Protein AF-A0A2H3JLH0-F1 (afdb_monomer_lite)

Radius of gyration: 19.83 Å; chains: 1; bounding box: 48×45×63 Å

pLDDT: mean 77.36, std 20.15, range [25.36, 96.81]

Foldseek 3Di:
DFDADPVRDTHDDADDDPVVVVVVLCVLQCVLQCPQPVCVAFDFDWDWHWDDPDDPDDPPFTKTKTKGKGFDPFWAKFFFLVLQLVQQCLQQVVADPVLSVVQSPDPVFKAWADDPPPPRTTKIKGQSVPSCVVVQWGIKIKDKPVCVLLDDPDDALSDDDDPCQCPPVNVVVVVVSVVVVVVSLVVQQRPYMIIMMIIIHGPVCNNVSNSCPDRPSVVVTIDTHRSNVVD

Organism: Wolfiporia cocos (strain MD-104) (NCBI:txid742152)

Secondary structure (DSSP, 8-state):
-PEE-TTS-EE-------HHHHHHHHHHHHHHHTTSGGGTT-------EEP----TT-----EEEEEEEE--SSSEEEEBGGGHHHHHHHH-TTS-HHHHHHHHH-TTTEEEEEETTEEEEEEEEE--GGGGTTTT--EEEEEETTHHHH--SSS-TTSPP-TTTTSHHHHHHHHHHHHHHHHHHHHHTT--B-EEEEEEEEGGGHHHHHH---TTTTTTTEEEE-HHHH-

Structure (mmCIF, N/CA/C/O backbone):
data_AF-A0A2H3JLH0-F1
#
_entry.id   AF-A0A2H3JLH0-F1
#
loop_
_atom_site.group_PDB
_atom_site.id
_atom_site.type_symbol
_atom_site.label_atom_id
_atom_site.label_alt_id
_atom_site.label_comp_id
_atom_site.label_asym_id
_atom_site.label_entity_id
_atom_site.label_seq_id
_atom_site.pdbx_PDB_ins_code
_atom_site.Cartn_x
_atom_site.Cartn_y
_atom_site.Cartn_z
_atom_site.occupancy
_atom_site.B_iso_or_equiv
_atom_site.auth_seq_id
_atom_site.auth_comp_id
_atom_site.auth_asym_id
_atom_site.auth_atom_id
_atom_site.pdbx_PDB_model_num
ATOM 1 N N . MET A 1 1 ? 6.274 16.486 2.395 1.00 27.70 1 MET A N 1
ATOM 2 C CA . MET A 1 1 ? 7.606 16.414 1.759 1.00 27.70 1 MET A CA 1
ATOM 3 C C . MET A 1 1 ? 8.537 15.666 2.703 1.00 27.70 1 MET A C 1
ATOM 5 O O . MET A 1 1 ? 8.538 16.033 3.870 1.00 27.70 1 MET A O 1
ATOM 9 N N . PRO A 1 2 ? 9.261 14.619 2.275 1.00 25.36 2 PRO A N 1
ATOM 10 C CA . PRO A 1 2 ? 10.357 14.067 3.072 1.00 25.36 2 PRO A CA 1
ATOM 11 C C . PRO A 1 2 ? 11.560 15.026 3.042 1.00 25.36 2 PRO A C 1
ATOM 13 O O . PRO A 1 2 ? 11.894 15.559 1.982 1.00 25.36 2 PRO A O 1
ATOM 16 N N . CYS A 1 3 ? 12.199 15.253 4.189 1.00 29.86 3 CYS A N 1
ATOM 17 C CA . CYS A 1 3 ? 13.431 16.038 4.299 1.00 29.86 3 CYS A CA 1
ATOM 18 C C . CYS A 1 3 ? 14.635 15.102 4.147 1.00 29.86 3 CYS A C 1
ATOM 20 O O . CYS A 1 3 ? 14.650 14.017 4.719 1.00 29.86 3 CYS A O 1
ATOM 22 N N . ARG A 1 4 ? 15.651 15.494 3.375 1.00 34.41 4 ARG A N 1
ATOM 23 C CA . ARG A 1 4 ? 16.910 14.737 3.269 1.00 34.41 4 ARG A CA 1
ATOM 24 C C . ARG A 1 4 ? 17.902 15.254 4.307 1.00 34.41 4 ARG A C 1
ATOM 26 O O . ARG A 1 4 ? 18.007 16.466 4.476 1.00 34.41 4 ARG A O 1
ATOM 33 N N . ASN A 1 5 ? 18.612 14.360 4.993 1.00 40.22 5 ASN A N 1
ATOM 34 C CA . ASN A 1 5 ? 19.747 14.767 5.824 1.00 40.22 5 ASN A CA 1
ATOM 35 C C . ASN A 1 5 ? 20.980 15.079 4.949 1.00 40.22 5 ASN A C 1
ATOM 37 O O . ASN A 1 5 ? 20.965 14.890 3.730 1.00 40.22 5 ASN A O 1
ATOM 41 N N . THR A 1 6 ? 22.059 15.543 5.578 1.00 35.03 6 THR A N 1
ATOM 42 C CA . THR A 1 6 ? 23.345 15.858 4.929 1.00 35.03 6 THR A CA 1
ATOM 43 C C . THR A 1 6 ? 24.019 14.656 4.256 1.00 35.03 6 THR A C 1
ATOM 45 O O . THR A 1 6 ? 24.905 14.849 3.432 1.00 35.03 6 THR A O 1
ATOM 48 N N . GLU A 1 7 ? 23.575 13.431 4.546 1.00 55.91 7 GLU A N 1
ATOM 49 C CA . GLU A 1 7 ? 24.052 12.180 3.936 1.00 55.91 7 GLU A CA 1
ATOM 50 C C . GLU A 1 7 ? 23.154 11.698 2.780 1.00 55.91 7 GLU A C 1
ATOM 52 O O . GLU A 1 7 ? 23.367 10.625 2.219 1.00 55.91 7 GLU A O 1
ATOM 57 N N . GLY A 1 8 ? 22.114 12.458 2.420 1.00 39.66 8 GLY A N 1
ATOM 58 C CA . GLY A 1 8 ? 21.192 12.104 1.339 1.00 39.66 8 GLY A CA 1
ATOM 59 C C . GLY A 1 8 ? 20.146 11.041 1.699 1.00 39.66 8 GLY A C 1
ATOM 60 O O . GLY A 1 8 ? 19.365 10.658 0.823 1.00 39.66 8 GLY A O 1
ATOM 61 N N . LYS A 1 9 ? 20.062 10.601 2.963 1.00 40.19 9 LYS A N 1
ATOM 62 C CA . LYS A 1 9 ? 19.000 9.701 3.442 1.00 40.19 9 LYS A CA 1
ATOM 63 C C . LYS A 1 9 ? 17.688 10.460 3.630 1.00 40.19 9 LYS A C 1
ATOM 65 O O . LYS A 1 9 ? 17.651 11.556 4.194 1.00 40.19 9 LYS A O 1
ATOM 70 N N . LEU A 1 10 ? 16.600 9.863 3.143 1.00 33.38 10 LEU A N 1
ATOM 71 C CA . LEU A 1 10 ? 15.240 10.372 3.305 1.00 33.38 10 LEU A CA 1
ATOM 72 C C . LEU A 1 10 ? 14.802 10.212 4.766 1.00 33.38 10 LEU A C 1
ATOM 74 O O . LEU A 1 10 ? 14.687 9.094 5.257 1.00 33.38 10 LEU A O 1
ATOM 78 N N . HIS A 1 11 ? 14.509 11.325 5.432 1.00 32.25 11 HIS A N 1
ATOM 79 C CA . HIS A 1 11 ? 13.818 11.356 6.713 1.00 32.25 11 HIS A CA 1
ATOM 80 C C . HIS A 1 11 ? 12.385 11.858 6.516 1.00 32.25 11 HIS A C 1
ATOM 82 O O . HIS A 1 11 ? 12.119 12.916 5.936 1.00 32.25 11 HIS A O 1
ATOM 88 N N . LEU A 1 12 ? 11.434 11.080 7.019 1.00 34.41 12 LEU A N 1
ATOM 89 C CA . LEU A 1 12 ? 10.043 11.484 7.157 1.00 34.41 12 LEU A CA 1
ATOM 90 C C . LEU A 1 12 ? 9.947 12.252 8.477 1.00 34.41 12 LEU A C 1
ATOM 92 O O . LEU A 1 12 ? 10.257 11.704 9.528 1.00 34.41 12 LEU A O 1
ATOM 96 N N . SER A 1 13 ? 9.593 13.536 8.433 1.00 28.38 13 SER A N 1
ATOM 97 C CA . SER A 1 13 ? 9.458 14.334 9.653 1.00 28.38 13 SER A CA 1
ATOM 98 C C . SER A 1 13 ? 8.230 13.869 10.445 1.00 28.38 13 SER A C 1
ATOM 100 O O . SER A 1 13 ? 7.097 14.204 10.084 1.00 28.38 13 SER A O 1
ATOM 102 N N . SER A 1 14 ? 8.450 13.100 11.506 1.00 32.28 14 SER A N 1
ATOM 103 C CA . SER A 1 14 ? 7.493 12.847 12.583 1.00 32.28 14 SER A CA 1
ATOM 104 C C . SER A 1 14 ? 7.660 13.912 13.672 1.00 32.28 14 SER A C 1
ATOM 106 O O . SER A 1 14 ? 8.767 14.374 13.929 1.00 32.28 14 SER A O 1
ATOM 108 N N . LEU A 1 15 ? 6.558 14.331 14.295 1.00 32.69 15 LEU A N 1
ATOM 109 C CA . LEU A 1 15 ? 6.582 15.068 15.561 1.00 32.69 15 LEU A CA 1
ATOM 110 C C . LEU A 1 15 ? 6.112 14.118 16.655 1.00 32.69 15 LEU A C 1
ATOM 112 O O . LEU A 1 15 ? 5.150 13.376 16.441 1.00 32.69 15 LEU A O 1
ATOM 116 N N . ASP A 1 16 ? 6.785 14.178 17.798 1.00 36.06 16 ASP A N 1
ATOM 117 C CA . ASP A 1 16 ? 6.617 13.218 18.877 1.00 36.06 16 ASP A CA 1
ATOM 118 C C . ASP A 1 16 ? 5.229 13.308 19.517 1.00 36.06 16 ASP A C 1
ATOM 120 O O . ASP A 1 16 ? 4.733 14.366 19.916 1.00 36.06 16 ASP A O 1
ATOM 124 N N . ILE A 1 17 ? 4.588 12.147 19.591 1.00 48.16 17 ILE A N 1
ATOM 125 C CA . ILE A 1 17 ? 3.473 11.877 20.497 1.00 48.16 17 ILE A CA 1
ATOM 126 C C . ILE A 1 17 ? 4.053 11.833 21.908 1.00 48.16 17 ILE A C 1
ATOM 128 O O . ILE A 1 17 ? 5.251 11.609 22.068 1.00 48.16 17 ILE A O 1
ATOM 132 N N . ASN A 1 18 ? 3.222 12.035 22.935 1.00 51.59 18 ASN A N 1
ATOM 133 C CA . ASN A 1 18 ? 3.658 11.777 24.303 1.00 51.59 18 ASN A CA 1
ATOM 134 C C . ASN A 1 18 ? 4.269 10.364 24.364 1.00 51.59 18 ASN A C 1
ATOM 136 O O . ASN A 1 18 ? 3.574 9.367 24.151 1.00 51.59 18 ASN A O 1
ATOM 140 N N . TRP A 1 19 ? 5.582 10.332 24.586 1.00 50.59 19 TRP A N 1
ATOM 141 C CA . TRP A 1 19 ? 6.417 9.146 24.478 1.00 50.59 19 TRP A CA 1
ATOM 142 C C . TRP A 1 19 ? 5.906 8.013 25.370 1.00 50.59 19 TRP A C 1
ATOM 144 O O . TRP A 1 19 ? 5.895 6.861 24.949 1.00 50.59 19 TRP A O 1
ATOM 154 N N . ASP A 1 20 ? 5.357 8.345 26.538 1.00 55.59 20 ASP A N 1
ATOM 155 C CA . ASP A 1 20 ? 4.848 7.369 27.502 1.00 55.59 20 ASP A CA 1
ATOM 156 C C . ASP A 1 20 ? 3.607 6.629 26.982 1.00 55.59 20 ASP A C 1
ATOM 158 O O . ASP A 1 20 ? 3.459 5.419 27.176 1.00 55.59 20 ASP A O 1
ATOM 162 N N . LEU A 1 21 ? 2.722 7.334 26.265 1.00 59.47 21 LEU A N 1
ATOM 163 C CA . LEU A 1 21 ? 1.558 6.729 25.610 1.00 59.47 21 LEU A CA 1
ATOM 164 C C . LEU A 1 21 ? 1.982 5.865 24.421 1.00 59.47 21 LEU A C 1
ATOM 166 O O . LEU A 1 21 ? 1.381 4.816 24.193 1.00 59.47 21 LEU A O 1
ATOM 170 N N . LEU A 1 22 ? 3.015 6.285 23.686 1.00 61.03 22 LEU A N 1
ATOM 171 C CA . LEU A 1 22 ? 3.540 5.543 22.542 1.00 61.03 22 LEU A CA 1
ATOM 172 C C . LEU A 1 22 ? 4.255 4.257 22.976 1.00 61.03 22 LEU A C 1
ATOM 174 O O . LEU A 1 22 ? 4.024 3.206 22.387 1.00 61.03 22 LEU A O 1
ATOM 178 N N . GLU A 1 23 ? 5.080 4.317 24.021 1.00 61.97 23 GLU A N 1
ATOM 179 C CA . GLU A 1 23 ? 5.775 3.149 24.569 1.00 61.97 23 GLU A CA 1
ATOM 180 C C . GLU A 1 23 ? 4.802 2.183 25.251 1.00 61.97 23 GLU A C 1
ATOM 182 O O . GLU A 1 23 ? 4.900 0.972 25.058 1.00 61.97 23 GLU A O 1
ATOM 187 N N . THR A 1 24 ? 3.785 2.691 25.955 1.00 65.94 24 THR A N 1
ATOM 188 C CA . THR A 1 24 ? 2.707 1.844 26.494 1.00 65.94 24 THR A CA 1
ATOM 189 C C . THR A 1 24 ? 1.927 1.167 25.364 1.00 65.94 24 THR A C 1
ATOM 191 O O . THR A 1 24 ? 1.724 -0.049 25.401 1.00 65.94 24 THR A O 1
ATOM 194 N N . PHE A 1 25 ? 1.543 1.922 24.326 1.00 64.56 25 PHE A N 1
ATOM 195 C CA . PHE A 1 25 ? 0.877 1.404 23.125 1.00 64.56 25 PHE A CA 1
ATOM 196 C C . PHE A 1 25 ? 1.690 0.297 22.460 1.00 64.56 25 PHE A C 1
ATOM 198 O O . PHE A 1 25 ? 1.213 -0.827 22.308 1.00 64.56 25 PHE A O 1
ATOM 205 N N . LYS A 1 26 ? 2.945 0.603 22.129 1.00 64.19 26 LYS A N 1
ATOM 206 C CA . LYS A 1 26 ? 3.902 -0.321 21.525 1.00 64.19 26 LYS A CA 1
ATOM 207 C C . LYS A 1 26 ? 4.068 -1.568 22.385 1.00 64.19 26 LYS A C 1
ATOM 209 O O . LYS A 1 26 ? 3.993 -2.675 21.869 1.00 64.19 26 LYS A O 1
ATOM 214 N N . GLY A 1 27 ? 4.212 -1.409 23.699 1.00 67.44 27 GLY A N 1
ATOM 215 C CA . GLY A 1 27 ? 4.359 -2.518 24.634 1.00 67.44 27 GLY A CA 1
ATOM 216 C C . GLY A 1 27 ? 3.134 -3.433 24.706 1.00 67.44 27 GLY A C 1
ATOM 217 O O . GLY A 1 27 ? 3.306 -4.641 24.862 1.00 67.44 27 GLY A O 1
ATOM 218 N N . HIS A 1 28 ? 1.913 -2.900 24.616 1.00 68.75 28 HIS A N 1
ATOM 219 C CA . HIS A 1 28 ? 0.689 -3.710 24.568 1.00 68.75 28 HIS A CA 1
ATOM 220 C C . HIS A 1 28 ? 0.519 -4.417 23.226 1.00 68.75 28 HIS A C 1
ATOM 222 O O . HIS A 1 28 ? 0.193 -5.603 23.202 1.00 68.75 28 HIS A O 1
ATOM 228 N N . LEU A 1 29 ? 0.783 -3.704 22.135 1.00 61.81 29 LEU A N 1
ATOM 229 C CA . LEU A 1 29 ? 0.600 -4.202 20.781 1.00 61.81 29 LEU A CA 1
ATOM 230 C C . LEU A 1 29 ? 1.619 -5.289 20.430 1.00 61.81 29 LEU A C 1
ATOM 232 O O . LEU A 1 29 ? 1.218 -6.362 19.994 1.00 61.81 29 LEU A O 1
ATOM 236 N N . VAL A 1 30 ? 2.906 -5.078 20.731 1.00 64.75 30 VAL A N 1
ATOM 237 C CA . VAL A 1 30 ? 3.960 -6.096 20.558 1.00 64.75 30 VAL A CA 1
ATOM 238 C C . VAL A 1 30 ? 3.622 -7.359 21.352 1.00 64.75 30 VAL A C 1
ATOM 240 O O . VAL A 1 30 ? 3.600 -8.445 20.791 1.00 64.75 30 VAL A O 1
ATOM 243 N N . ARG A 1 31 ? 3.228 -7.229 22.629 1.00 67.50 31 ARG A N 1
ATOM 244 C CA . ARG A 1 31 ? 2.827 -8.383 23.458 1.00 67.50 31 ARG A CA 1
ATOM 245 C C . ARG A 1 31 ? 1.609 -9.135 22.923 1.00 67.50 31 ARG A C 1
ATOM 247 O O . ARG A 1 31 ? 1.460 -10.316 23.230 1.00 67.50 31 ARG A O 1
ATOM 254 N N . HIS A 1 32 ? 0.709 -8.453 22.221 1.00 63.59 32 HIS A N 1
ATOM 255 C CA . HIS A 1 32 ? -0.456 -9.078 21.608 1.00 63.59 32 HIS A CA 1
ATOM 256 C C . HIS A 1 32 ? -0.065 -9.803 20.313 1.00 63.59 32 HIS A C 1
ATOM 258 O O . HIS A 1 32 ? -0.390 -10.975 20.155 1.00 63.59 32 HIS A O 1
ATOM 264 N N . ILE A 1 33 ? 0.710 -9.145 19.448 1.00 56.94 33 ILE A N 1
ATOM 265 C CA . ILE A 1 33 ? 1.184 -9.684 18.167 1.00 56.94 33 ILE A CA 1
ATOM 266 C C . ILE A 1 33 ? 2.137 -10.875 18.366 1.00 56.94 33 ILE A C 1
ATOM 268 O O . ILE A 1 33 ? 1.976 -11.885 17.688 1.00 56.94 33 ILE A O 1
ATOM 272 N N . ASP A 1 34 ? 3.052 -10.825 19.341 1.00 62.50 34 ASP A N 1
ATOM 273 C CA . ASP A 1 34 ? 4.006 -11.909 19.651 1.00 62.50 34 ASP A CA 1
ATOM 274 C C . ASP A 1 34 ? 3.321 -13.236 20.030 1.00 62.50 34 ASP A C 1
ATOM 276 O O . ASP A 1 34 ? 3.919 -14.314 19.946 1.00 62.50 34 ASP A O 1
ATOM 280 N N . ARG A 1 35 ? 2.058 -13.177 20.476 1.00 62.22 35 ARG A N 1
ATOM 281 C CA . ARG A 1 35 ? 1.257 -14.361 20.826 1.00 62.22 35 ARG A CA 1
ATOM 282 C C . ARG A 1 35 ? 0.663 -15.052 19.606 1.00 62.22 35 ARG A C 1
ATOM 284 O O . ARG A 1 35 ? 0.246 -16.205 19.712 1.00 62.22 35 ARG A O 1
ATOM 291 N N . ILE A 1 36 ? 0.639 -14.382 18.461 1.00 55.75 36 ILE A N 1
ATOM 292 C CA . ILE A 1 36 ? 0.124 -14.933 17.217 1.00 55.75 36 ILE A CA 1
ATOM 293 C C . ILE A 1 36 ? 1.301 -15.599 16.505 1.00 55.75 36 ILE A C 1
ATOM 295 O O . ILE A 1 36 ? 2.218 -14.948 16.010 1.00 55.75 36 ILE A O 1
ATOM 299 N N . ARG A 1 37 ? 1.291 -16.937 16.471 1.00 49.44 37 ARG A N 1
ATOM 300 C CA . ARG A 1 37 ? 2.404 -17.778 15.982 1.00 49.44 37 ARG A CA 1
ATOM 301 C C . ARG A 1 37 ? 2.892 -17.399 14.575 1.00 49.44 37 ARG A C 1
ATOM 303 O O . ARG A 1 37 ? 4.060 -17.595 14.265 1.00 49.44 37 ARG A O 1
ATOM 310 N N . GLN A 1 38 ? 2.009 -16.851 13.745 1.00 48.75 38 GLN A N 1
ATOM 311 C CA . GLN A 1 38 ? 2.289 -16.428 12.368 1.00 48.75 38 GLN A CA 1
ATOM 312 C C . GLN A 1 38 ? 3.057 -15.096 12.277 1.00 48.75 38 GLN A C 1
ATOM 314 O O . GLN A 1 38 ? 3.560 -14.758 11.211 1.00 48.75 38 GLN A O 1
ATOM 319 N N . PHE A 1 39 ? 3.163 -14.348 13.380 1.00 49.47 39 PHE A N 1
ATOM 320 C CA . PHE A 1 39 ? 3.804 -13.031 13.450 1.00 49.47 39 PHE A CA 1
ATOM 321 C C . PHE A 1 39 ? 5.122 -13.017 14.223 1.00 49.47 39 PHE A C 1
ATOM 323 O O . PHE A 1 39 ? 5.716 -11.954 14.360 1.00 49.47 39 PHE A O 1
ATOM 330 N N . GLN A 1 40 ? 5.637 -14.177 14.649 1.00 48.84 40 GLN A N 1
ATOM 331 C CA . GLN A 1 40 ? 6.911 -14.275 15.380 1.00 48.84 40 GLN A CA 1
ATOM 332 C C . GLN A 1 40 ? 8.135 -13.770 14.585 1.00 48.84 40 GLN A C 1
ATOM 334 O O . GLN A 1 40 ? 9.195 -13.564 15.170 1.00 48.84 40 GLN A O 1
ATOM 339 N N . GLU A 1 41 ? 7.984 -13.518 13.277 1.00 43.56 41 GLU A N 1
ATOM 340 C CA . GLU A 1 41 ? 9.011 -12.917 12.410 1.00 43.56 41 GLU A CA 1
ATOM 341 C C . GLU A 1 41 ? 8.514 -11.697 11.602 1.00 43.56 41 GLU A C 1
ATOM 343 O O . GLU A 1 41 ? 9.270 -11.127 10.811 1.00 43.56 41 GLU A O 1
ATOM 348 N N . GLY A 1 42 ? 7.258 -11.274 11.792 1.00 43.03 42 GLY A N 1
ATOM 349 C CA . GLY A 1 42 ? 6.695 -10.105 11.116 1.00 43.03 42 GLY A CA 1
ATOM 350 C C . GLY A 1 42 ? 7.116 -8.817 11.821 1.00 43.03 42 GLY A C 1
ATOM 351 O O . GLY A 1 42 ? 6.799 -8.611 12.989 1.00 43.03 42 GLY A O 1
ATOM 352 N N . LEU A 1 43 ? 7.823 -7.920 11.132 1.00 40.16 43 LEU A N 1
ATOM 353 C CA . LEU A 1 43 ? 8.142 -6.589 11.657 1.00 40.16 43 LEU A CA 1
ATOM 354 C C . LEU A 1 43 ? 6.937 -5.660 11.457 1.00 40.16 43 LEU A C 1
ATOM 356 O O . LEU A 1 43 ? 6.716 -5.124 10.371 1.00 40.16 43 LEU A O 1
ATOM 360 N N . PHE A 1 44 ? 6.186 -5.429 12.528 1.00 47.34 44 PHE A N 1
ATOM 361 C CA . PHE A 1 44 ? 5.135 -4.420 12.555 1.00 47.34 44 PHE A CA 1
ATOM 362 C C . PHE A 1 44 ? 5.747 -3.066 12.900 1.00 47.34 44 PHE A C 1
ATOM 364 O O . PHE A 1 44 ? 6.071 -2.778 14.054 1.00 47.34 44 PHE A O 1
ATOM 371 N N . VAL A 1 45 ? 5.934 -2.219 11.890 1.00 45.47 45 VAL A N 1
ATOM 372 C CA . VAL A 1 45 ? 6.352 -0.833 12.106 1.00 45.47 45 VAL A CA 1
ATOM 373 C C . VAL A 1 45 ? 5.107 0.035 12.177 1.00 45.47 45 VAL A C 1
ATOM 375 O O . VAL A 1 45 ? 4.482 0.377 11.177 1.00 45.47 45 VAL A O 1
ATOM 378 N N . HIS A 1 46 ? 4.736 0.410 13.394 1.00 50.59 46 HIS A N 1
ATOM 379 C CA . HIS A 1 46 ? 3.660 1.367 13.596 1.00 50.59 46 HIS A CA 1
ATOM 380 C C . HIS A 1 46 ? 4.214 2.769 13.435 1.00 50.59 46 HIS A C 1
ATOM 382 O O . HIS A 1 46 ? 4.914 3.294 14.300 1.00 50.59 46 HIS A O 1
ATOM 388 N N . GLU A 1 47 ? 3.896 3.385 12.309 1.00 51.12 47 GLU A N 1
ATOM 389 C CA . GLU A 1 47 ? 4.210 4.783 12.103 1.00 51.12 47 GLU A CA 1
ATOM 390 C C . GLU A 1 47 ? 2.982 5.623 12.410 1.00 51.12 47 GLU A C 1
ATOM 392 O O . GLU A 1 47 ? 1.992 5.597 11.677 1.00 51.12 47 GLU A O 1
ATOM 397 N N . ILE A 1 48 ? 3.062 6.393 13.489 1.00 52.53 48 ILE A N 1
ATOM 398 C CA . ILE A 1 48 ? 2.011 7.336 13.825 1.00 52.53 48 ILE A CA 1
ATOM 399 C C . ILE A 1 48 ? 2.377 8.701 13.249 1.00 52.53 48 ILE A C 1
ATOM 401 O O . ILE A 1 48 ? 3.236 9.412 13.770 1.00 52.53 48 ILE A O 1
ATOM 405 N N . ARG A 1 49 ? 1.716 9.083 12.152 1.00 53.12 49 ARG A N 1
ATOM 406 C CA . ARG A 1 49 ? 1.867 10.418 11.551 1.00 53.12 49 ARG A CA 1
ATOM 407 C C . ARG A 1 49 ? 0.677 11.294 11.913 1.00 53.12 49 ARG A C 1
ATOM 409 O O . ARG A 1 49 ? -0.456 10.961 11.569 1.00 53.12 49 ARG A O 1
ATOM 416 N N . ARG A 1 50 ? 0.925 12.443 12.549 1.00 46.62 50 ARG A N 1
ATOM 417 C CA . ARG A 1 50 ? -0.096 13.485 12.737 1.00 46.62 50 ARG A CA 1
ATOM 418 C C . ARG A 1 50 ? -0.402 14.163 11.403 1.00 46.62 50 ARG A C 1
ATOM 420 O O . ARG A 1 50 ? 0.516 14.585 10.701 1.00 46.62 50 ARG A O 1
ATOM 427 N N . PHE A 1 51 ? -1.683 14.346 11.092 1.00 45.41 51 PHE A N 1
ATOM 428 C CA . PHE A 1 51 ? -2.109 15.243 10.016 1.00 45.41 51 PHE A CA 1
ATOM 429 C C . PHE A 1 51 ? -2.401 16.631 10.606 1.00 45.41 51 PHE A C 1
ATOM 431 O O . PHE A 1 51 ? -3.239 16.769 11.497 1.00 45.41 51 PHE A O 1
ATOM 438 N N . LYS A 1 52 ? -1.670 17.664 10.166 1.00 40.16 52 LYS A N 1
ATOM 439 C CA . LYS A 1 52 ? -1.807 19.036 10.679 1.00 40.16 52 LYS A CA 1
ATOM 440 C C . LYS A 1 52 ? -2.609 19.876 9.677 1.00 40.16 52 LYS A C 1
ATOM 442 O O . LYS A 1 52 ? -2.056 20.308 8.678 1.00 40.16 52 LYS A O 1
ATOM 447 N N . ASN A 1 53 ? -3.876 20.147 9.994 1.00 33.75 53 ASN A N 1
ATOM 448 C CA . ASN A 1 53 ? -4.658 21.250 9.409 1.00 33.75 53 ASN A CA 1
ATOM 449 C C . ASN A 1 53 ? -4.891 22.385 10.428 1.00 33.75 53 ASN A C 1
ATOM 451 O O . ASN A 1 53 ? -5.846 23.140 10.316 1.00 33.75 53 ASN A O 1
ATOM 455 N N . ALA A 1 54 ? -4.017 22.509 11.430 1.00 34.53 54 ALA A N 1
ATOM 456 C CA . ALA A 1 54 ? -4.195 23.433 12.541 1.00 34.53 54 ALA A CA 1
ATOM 457 C C . ALA A 1 54 ? -2.994 24.375 12.675 1.00 34.53 54 ALA A C 1
ATOM 459 O O . ALA A 1 54 ? -1.884 23.964 13.043 1.00 34.53 54 ALA A O 1
ATOM 460 N N . THR A 1 55 ? -3.244 25.658 12.417 1.00 35.97 55 THR A 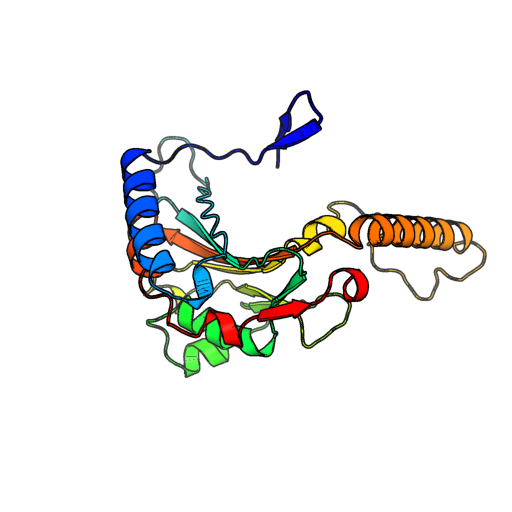N 1
ATOM 461 C CA . THR A 1 55 ? -2.589 26.765 13.121 1.00 35.97 55 THR A CA 1
ATOM 462 C C . THR A 1 55 ? -2.634 26.496 14.631 1.00 35.97 55 THR A C 1
ATOM 464 O O . THR A 1 55 ? -3.513 25.802 15.131 1.00 35.97 55 THR A O 1
ATOM 467 N N . TRP A 1 56 ? -1.634 26.989 15.359 1.00 38.16 56 TRP A N 1
ATOM 468 C CA . TRP A 1 56 ? -1.198 26.536 16.690 1.00 38.16 56 TRP A CA 1
ATOM 469 C C . TRP A 1 56 ? -2.214 26.651 17.854 1.00 38.16 56 TRP A C 1
ATOM 471 O O . TRP A 1 56 ? -1.837 26.444 19.001 1.00 38.16 56 TRP A O 1
ATOM 481 N N . MET A 1 57 ? -3.488 26.938 17.584 1.00 37.03 57 MET A N 1
ATOM 482 C CA . MET A 1 57 ? -4.552 27.124 18.578 1.00 37.03 57 MET A CA 1
ATOM 483 C C . MET A 1 57 ? -5.811 26.281 18.322 1.00 37.03 57 MET A C 1
ATOM 485 O O . MET A 1 57 ? -6.838 26.530 18.945 1.00 37.03 57 MET A O 1
ATOM 489 N N . ASP A 1 58 ? -5.772 25.296 17.423 1.00 42.25 58 ASP A N 1
ATOM 490 C CA . ASP A 1 58 ? -6.974 24.515 17.130 1.00 42.25 58 ASP A CA 1
ATOM 491 C C . ASP A 1 58 ? -7.140 23.313 18.081 1.00 42.25 58 ASP A C 1
ATOM 493 O O . ASP A 1 58 ? -6.277 22.435 18.168 1.00 42.25 58 ASP A O 1
ATOM 497 N N . THR A 1 59 ? -8.275 23.276 18.781 1.00 46.22 59 THR A N 1
ATOM 498 C CA . THR A 1 59 ? -8.721 22.180 19.666 1.00 46.22 59 THR A CA 1
ATOM 499 C C . THR A 1 59 ? -9.302 20.994 18.884 1.00 46.22 59 THR A C 1
ATOM 501 O O . THR A 1 59 ? -9.770 20.020 19.477 1.00 46.22 59 THR A O 1
ATOM 504 N N . SER A 1 60 ? -9.248 21.055 17.551 1.00 52.41 60 SER A N 1
ATOM 505 C CA . SER A 1 60 ? -9.640 19.985 16.640 1.00 52.41 60 SER A CA 1
ATOM 506 C C . SER A 1 60 ? -9.027 18.625 17.005 1.00 52.41 60 SER A C 1
ATOM 508 O O . SER A 1 60 ? -7.849 18.543 17.379 1.00 52.41 60 SER A O 1
ATOM 510 N N . PRO A 1 61 ? -9.793 17.524 16.857 1.00 62.38 61 PRO A N 1
ATOM 511 C CA . PRO A 1 61 ? -9.312 16.185 17.163 1.00 62.38 61 PRO A CA 1
ATOM 512 C C . PRO A 1 61 ? -8.018 15.884 16.400 1.00 62.38 61 PRO A C 1
ATOM 514 O O . PRO A 1 61 ? -7.926 16.061 15.185 1.00 62.38 61 PRO A O 1
ATOM 517 N N . CYS A 1 62 ? -7.000 15.428 17.135 1.00 71.81 62 CYS A N 1
ATOM 518 C CA . CYS A 1 62 ? -5.728 15.020 16.557 1.00 71.81 62 CYS A CA 1
ATOM 519 C C . CYS A 1 62 ? -5.933 13.715 15.781 1.00 71.81 62 CYS A C 1
ATOM 521 O O . CYS A 1 62 ? -6.043 12.640 16.377 1.00 71.81 62 CYS A O 1
ATOM 523 N N . TRP A 1 63 ? -6.021 13.827 14.459 1.00 80.44 63 TRP A N 1
ATOM 524 C CA . TRP A 1 63 ? -6.038 12.687 13.555 1.00 80.44 63 TRP A CA 1
ATOM 525 C C . TRP A 1 63 ? -4.628 12.151 13.367 1.00 80.44 63 TRP A C 1
ATOM 527 O O . TRP A 1 63 ? -3.680 12.910 13.124 1.00 80.44 63 TRP A O 1
ATOM 537 N N . ILE A 1 64 ? -4.514 10.834 13.433 1.00 81.12 64 ILE A N 1
ATOM 538 C CA . ILE A 1 64 ? -3.285 10.112 13.158 1.00 81.12 64 ILE A CA 1
ATOM 539 C C . ILE A 1 64 ? -3.544 9.028 12.123 1.00 81.12 64 ILE A C 1
ATOM 541 O O . ILE A 1 64 ? -4.645 8.485 12.055 1.00 81.12 64 ILE A O 1
ATOM 545 N N . ASN A 1 65 ? -2.533 8.718 11.322 1.00 83.00 65 ASN A N 1
ATOM 546 C CA . ASN A 1 65 ? -2.519 7.473 10.563 1.00 83.00 65 ASN A CA 1
ATOM 547 C C . ASN A 1 65 ? -1.910 6.394 11.455 1.00 83.00 65 ASN A C 1
ATOM 549 O O . ASN A 1 65 ? -0.841 6.619 12.018 1.00 83.00 65 ASN A O 1
ATOM 553 N N . VAL A 1 66 ? -2.570 5.250 11.565 1.00 82.56 66 VAL A N 1
ATOM 554 C CA . VAL A 1 66 ? -2.013 4.047 12.179 1.00 82.56 66 VAL A CA 1
ATOM 555 C C . VAL A 1 66 ? -1.792 3.033 11.071 1.00 82.56 66 VAL A C 1
ATOM 557 O O . VAL A 1 66 ? -2.729 2.696 10.349 1.00 82.56 66 VAL A O 1
ATOM 560 N N . GLY A 1 67 ? -0.541 2.610 10.911 1.00 83.12 67 GLY A N 1
ATOM 561 C CA . GLY A 1 67 ? -0.121 1.627 9.921 1.00 83.12 67 GLY A CA 1
ATOM 562 C C . GLY A 1 67 ? 0.123 0.249 10.533 1.00 83.12 67 GLY A C 1
ATOM 563 O O . GLY A 1 67 ? 0.691 0.146 11.622 1.00 83.12 67 GLY A O 1
ATOM 564 N N . ILE A 1 68 ? -0.274 -0.793 9.810 1.00 80.69 68 ILE A N 1
ATOM 565 C CA . ILE A 1 68 ? 0.182 -2.172 9.980 1.00 80.69 68 ILE A CA 1
ATOM 566 C C . ILE A 1 68 ? 1.044 -2.506 8.769 1.00 80.69 68 ILE A C 1
ATOM 568 O O . ILE A 1 68 ? 0.561 -2.448 7.637 1.00 80.69 68 ILE A O 1
ATOM 572 N N . ASP A 1 69 ? 2.288 -2.889 9.027 1.00 82.31 69 ASP A N 1
ATOM 573 C CA . ASP A 1 69 ? 3.224 -3.379 8.023 1.00 82.31 69 ASP A CA 1
ATOM 574 C C . ASP A 1 69 ? 3.280 -4.912 8.058 1.00 82.31 69 ASP A C 1
ATOM 576 O O . ASP A 1 69 ? 3.560 -5.516 9.089 1.00 82.31 69 ASP A O 1
ATOM 580 N N . MET A 1 70 ? 3.006 -5.537 6.916 1.00 83.25 70 MET A N 1
ATOM 581 C CA . MET A 1 70 ? 3.173 -6.965 6.666 1.00 83.25 70 MET A CA 1
ATOM 582 C C . MET A 1 70 ? 4.479 -7.184 5.927 1.00 83.25 70 MET A C 1
ATOM 584 O O . MET A 1 70 ? 4.609 -6.842 4.746 1.00 83.25 70 MET A O 1
ATOM 588 N N . CYS A 1 71 ? 5.440 -7.781 6.611 1.00 79.44 71 CYS A N 1
ATOM 589 C CA . CYS A 1 71 ? 6.703 -8.152 6.007 1.00 79.44 71 CYS A CA 1
ATOM 590 C C . CYS A 1 71 ? 7.113 -9.558 6.425 1.00 79.44 71 CYS A C 1
ATOM 592 O O . CYS A 1 71 ? 6.756 -10.055 7.490 1.00 79.44 71 CYS A O 1
ATOM 594 N N . GLU A 1 72 ? 7.890 -10.171 5.548 1.00 78.88 72 GLU A N 1
ATOM 595 C CA . GLU A 1 72 ? 8.557 -11.444 5.749 1.00 78.88 72 GLU A CA 1
ATOM 596 C C . GLU A 1 72 ? 10.001 -11.2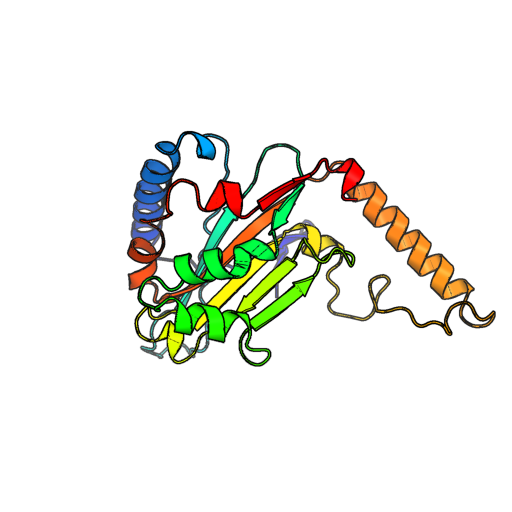59 5.268 1.00 78.88 72 GLU A C 1
ATOM 598 O O . GLU A 1 72 ? 10.283 -10.438 4.384 1.00 78.88 72 GLU A O 1
ATOM 603 N N . LYS A 1 73 ? 10.951 -11.984 5.859 1.00 81.69 73 LYS A N 1
ATOM 604 C CA . LYS A 1 73 ? 12.363 -11.836 5.508 1.00 81.69 73 LYS A CA 1
ATOM 605 C C . LYS A 1 73 ? 12.647 -12.425 4.126 1.00 81.69 73 LYS A C 1
ATOM 607 O O . LYS A 1 73 ? 12.762 -13.635 3.967 1.00 81.69 73 LYS A O 1
ATOM 612 N N . GLY A 1 74 ? 12.852 -11.553 3.140 1.00 85.25 74 GLY A N 1
ATOM 613 C CA . GLY A 1 74 ? 13.316 -11.928 1.802 1.00 85.25 74 GLY A CA 1
ATOM 614 C C . GLY A 1 74 ? 12.303 -11.726 0.672 1.00 85.25 74 GLY A C 1
ATOM 615 O O . GLY A 1 74 ? 12.710 -11.178 -0.347 1.00 85.25 74 GLY A O 1
ATOM 616 N N . PRO A 1 75 ? 11.026 -12.130 0.786 1.00 89.38 75 PRO A N 1
ATOM 617 C CA . PRO A 1 75 ? 10.080 -11.993 -0.315 1.00 89.38 75 PRO A CA 1
ATOM 618 C C . PRO A 1 75 ? 9.504 -10.578 -0.479 1.00 89.38 75 PRO A C 1
ATOM 620 O O . PRO A 1 75 ? 9.650 -9.693 0.364 1.00 89.38 75 PRO A O 1
ATOM 623 N N . VAL A 1 76 ? 8.843 -10.374 -1.617 1.00 91.00 76 VAL A N 1
ATOM 624 C CA . VAL A 1 76 ? 7.966 -9.236 -1.900 1.00 91.00 76 VAL A CA 1
ATOM 625 C C . VAL A 1 76 ? 6.556 -9.630 -1.480 1.00 91.00 76 VAL A C 1
ATOM 627 O O . VAL A 1 76 ? 5.987 -10.572 -2.032 1.00 91.00 76 VAL A O 1
ATOM 630 N N . ILE A 1 77 ? 5.985 -8.900 -0.526 1.00 91.56 77 ILE A N 1
ATOM 631 C CA . ILE A 1 77 ? 4.604 -9.098 -0.088 1.00 91.56 77 ILE A CA 1
ATOM 632 C C . ILE A 1 77 ? 3.674 -8.178 -0.881 1.00 91.56 77 ILE A C 1
ATOM 634 O O . ILE A 1 77 ? 3.895 -6.968 -0.951 1.00 91.56 77 ILE A O 1
ATOM 638 N N . GLN A 1 78 ? 2.624 -8.752 -1.470 1.00 93.38 78 GLN A N 1
ATOM 639 C CA . GLN A 1 78 ? 1.638 -8.039 -2.286 1.00 93.38 78 GLN A CA 1
ATOM 640 C C . GLN A 1 78 ? 0.216 -8.226 -1.763 1.00 93.38 78 GLN A C 1
ATOM 642 O O . GLN A 1 78 ? -0.163 -9.320 -1.351 1.00 93.38 78 GLN A O 1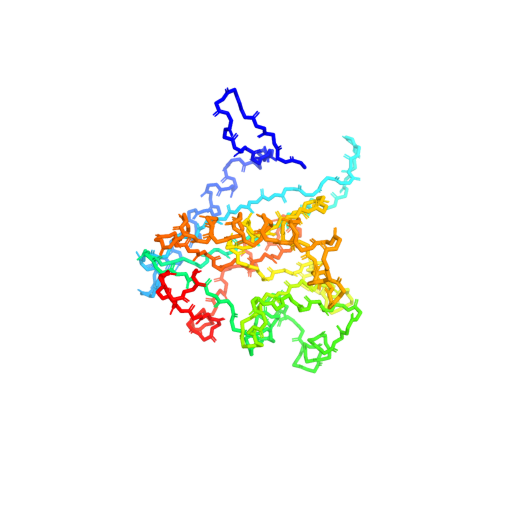
ATOM 647 N N . TRP A 1 79 ? -0.589 -7.162 -1.822 1.00 94.31 79 TRP A N 1
ATOM 648 C CA . TRP A 1 79 ? -2.011 -7.203 -1.471 1.00 94.31 79 TRP A CA 1
ATOM 649 C C . TRP A 1 79 ? -2.830 -7.910 -2.545 1.00 94.31 79 TRP A C 1
ATOM 651 O O . TRP A 1 79 ? -2.765 -7.547 -3.721 1.00 94.31 79 TRP A O 1
ATOM 661 N N . LEU A 1 80 ? -3.666 -8.859 -2.129 1.00 94.50 80 LEU A N 1
ATOM 662 C CA . LEU A 1 80 ? -4.635 -9.497 -3.011 1.00 94.50 80 LEU A CA 1
ATOM 663 C C . LEU A 1 80 ? -5.862 -8.595 -3.189 1.00 94.50 80 LEU A C 1
ATOM 665 O O . LEU A 1 80 ? -6.495 -8.185 -2.215 1.00 94.50 80 LEU A O 1
ATOM 669 N N . ALA A 1 81 ? -6.256 -8.331 -4.435 1.00 94.44 81 ALA A N 1
ATOM 670 C CA . ALA A 1 81 ? -7.422 -7.506 -4.754 1.00 94.44 81 ALA A CA 1
ATOM 671 C C . ALA A 1 81 ? -8.720 -8.063 -4.135 1.00 94.44 81 ALA A C 1
ATOM 673 O O . ALA A 1 81 ? -9.562 -7.311 -3.646 1.00 94.44 81 ALA A O 1
ATOM 674 N N . GLN A 1 82 ? -8.855 -9.391 -4.075 1.00 93.56 82 GLN A N 1
ATOM 675 C CA . GLN A 1 82 ? -9.993 -10.063 -3.433 1.00 93.56 82 GLN A CA 1
ATOM 676 C C . GLN A 1 82 ? -10.104 -9.792 -1.922 1.00 93.56 82 GLN A C 1
ATOM 678 O O . GLN A 1 82 ? -11.183 -9.926 -1.349 1.00 93.56 82 GLN A O 1
ATOM 683 N N . ALA A 1 83 ? -9.015 -9.379 -1.268 1.00 92.75 83 ALA A N 1
ATOM 684 C CA . ALA A 1 83 ? -8.989 -9.126 0.167 1.00 92.75 83 ALA A CA 1
ATOM 685 C C . ALA A 1 83 ? -9.489 -7.727 0.551 1.00 92.75 83 ALA A C 1
ATOM 687 O O . ALA A 1 83 ? -9.690 -7.448 1.731 1.00 92.75 83 ALA A O 1
ATOM 688 N N . HIS A 1 84 ? -9.735 -6.835 -0.415 1.00 94.69 84 HIS A N 1
ATOM 689 C CA . HIS A 1 84 ? -10.102 -5.437 -0.154 1.00 94.69 84 HIS A CA 1
ATOM 690 C C . HIS A 1 84 ? -11.325 -5.285 0.748 1.00 94.69 84 HIS A C 1
ATOM 692 O O . HIS A 1 84 ? -11.292 -4.503 1.693 1.00 94.69 84 HIS A O 1
ATOM 698 N N . GLN A 1 85 ? -12.381 -6.068 0.516 1.00 93.25 85 GLN A N 1
ATOM 699 C CA . GLN A 1 85 ? -13.560 -6.051 1.388 1.00 93.25 85 GLN A CA 1
ATOM 700 C C . GLN A 1 85 ? -13.226 -6.501 2.808 1.00 93.25 85 GLN A C 1
ATOM 702 O O . GLN A 1 85 ? -13.716 -5.916 3.766 1.00 93.25 85 GLN A O 1
ATOM 707 N N . GLN A 1 86 ? -12.368 -7.509 2.953 1.00 90.94 86 GLN A N 1
ATOM 708 C CA . GLN A 1 86 ? -11.946 -7.986 4.263 1.00 90.94 86 GLN A CA 1
ATOM 709 C C . GLN A 1 86 ? -11.139 -6.916 5.010 1.00 90.94 86 GLN A C 1
ATOM 711 O O . GLN A 1 86 ? -11.363 -6.712 6.200 1.00 90.94 86 GLN A O 1
ATOM 716 N N . ILE A 1 87 ? -10.268 -6.186 4.305 1.00 91.94 87 ILE A N 1
ATOM 717 C CA . ILE A 1 87 ? -9.511 -5.054 4.859 1.00 91.94 87 ILE A CA 1
ATOM 718 C C . ILE A 1 87 ? -10.463 -3.927 5.290 1.00 91.94 87 ILE A C 1
ATOM 720 O O . ILE A 1 87 ? -10.280 -3.342 6.355 1.00 91.94 87 ILE A O 1
ATOM 724 N N . LEU A 1 88 ? -11.506 -3.642 4.503 1.00 93.75 88 LEU A N 1
ATOM 725 C CA . LEU A 1 88 ? -12.527 -2.662 4.880 1.00 93.75 88 LEU A CA 1
ATOM 726 C C . LEU A 1 88 ? -13.312 -3.095 6.122 1.00 93.75 88 LEU A C 1
ATOM 728 O O . LEU A 1 88 ? -13.500 -2.266 7.001 1.00 93.75 88 LEU A O 1
ATOM 732 N N . ARG A 1 89 ? -13.727 -4.366 6.231 1.00 91.81 89 ARG A N 1
ATOM 733 C CA . ARG A 1 89 ? -14.408 -4.890 7.435 1.00 91.81 89 ARG A CA 1
ATOM 734 C C . ARG A 1 89 ? -13.520 -4.793 8.673 1.00 91.81 89 ARG A C 1
ATOM 736 O O . ARG A 1 89 ? -14.007 -4.454 9.741 1.00 91.81 89 ARG A O 1
ATOM 743 N N . PHE A 1 90 ? -12.224 -5.063 8.518 1.00 88.50 90 PHE A N 1
ATOM 744 C CA . PHE A 1 90 ? -11.248 -4.888 9.591 1.00 88.50 90 PHE A CA 1
ATOM 745 C C . PHE A 1 90 ? -11.168 -3.423 10.051 1.00 88.50 90 PHE A C 1
ATOM 747 O O . PHE A 1 90 ? -11.197 -3.147 11.244 1.00 88.50 90 PHE A O 1
ATOM 754 N N . ALA A 1 91 ? -11.107 -2.476 9.113 1.00 89.88 91 ALA A N 1
ATOM 755 C CA . ALA A 1 91 ? -11.007 -1.054 9.434 1.00 89.88 91 ALA A CA 1
ATOM 756 C C . ALA A 1 91 ? -12.340 -0.406 9.860 1.00 89.88 91 ALA A C 1
ATOM 758 O O . ALA A 1 91 ? -12.318 0.688 10.420 1.00 89.88 91 ALA A O 1
ATOM 759 N N . LEU A 1 92 ? -13.480 -1.039 9.562 1.00 92.81 92 LEU A N 1
ATOM 760 C CA . LEU A 1 92 ? -14.836 -0.531 9.797 1.00 92.81 92 LEU A CA 1
ATOM 761 C C . LEU A 1 92 ? -15.714 -1.592 10.489 1.00 92.81 92 LEU A C 1
ATOM 763 O O . LEU A 1 92 ? -16.667 -2.089 9.882 1.00 92.81 92 LEU A O 1
ATOM 767 N N . PRO A 1 93 ? -15.396 -1.992 11.733 1.00 90.19 93 PRO A N 1
ATOM 768 C CA . PRO A 1 93 ? -16.054 -3.119 12.393 1.00 90.19 93 PRO A CA 1
ATOM 769 C C . PRO A 1 93 ? -17.544 -2.889 12.689 1.00 90.19 93 PRO A C 1
ATOM 771 O O . PRO A 1 93 ? -18.286 -3.861 12.825 1.00 90.19 93 PRO A O 1
ATOM 774 N N . THR A 1 94 ? -18.006 -1.635 12.782 1.00 92.44 94 THR A N 1
ATOM 775 C CA . THR A 1 94 ? -19.436 -1.322 12.988 1.00 92.44 94 THR A CA 1
ATOM 776 C C . THR A 1 94 ? -20.232 -1.259 11.683 1.00 92.44 94 THR A C 1
ATOM 778 O O . THR A 1 94 ? -21.467 -1.273 11.700 1.00 92.44 94 THR A O 1
ATOM 781 N N . ALA A 1 95 ? -19.560 -1.222 10.528 1.00 93.25 95 ALA A N 1
ATOM 782 C CA . ALA A 1 95 ? -20.229 -1.229 9.238 1.00 93.25 95 ALA A CA 1
ATOM 783 C C . ALA A 1 95 ? -20.753 -2.632 8.902 1.00 93.25 95 ALA A C 1
ATOM 785 O O . ALA A 1 95 ? -20.011 -3.611 8.874 1.00 93.25 95 ALA A O 1
ATOM 786 N N . ASP A 1 96 ? -22.043 -2.719 8.577 1.00 93.75 96 ASP A N 1
ATOM 787 C CA . ASP A 1 96 ? -22.627 -3.962 8.088 1.00 93.75 96 ASP A CA 1
ATOM 788 C C . ASP A 1 96 ? -22.064 -4.376 6.714 1.00 93.75 96 ASP A C 1
ATOM 790 O O . ASP A 1 96 ? -21.497 -3.586 5.950 1.00 93.75 96 ASP A O 1
ATOM 794 N N . GLU A 1 97 ? -22.278 -5.648 6.389 1.00 92.69 97 GLU A N 1
ATOM 795 C CA . GLU A 1 97 ? -21.802 -6.286 5.166 1.00 92.69 97 GLU A CA 1
ATOM 796 C C . GLU A 1 97 ? -22.232 -5.540 3.891 1.00 92.69 97 GLU A C 1
ATOM 798 O O . GLU A 1 97 ? -21.451 -5.364 2.955 1.00 92.69 97 GLU A O 1
ATOM 803 N N . GLN A 1 98 ? -23.466 -5.030 3.863 1.00 95.12 98 GLN A N 1
ATOM 804 C CA . GLN A 1 98 ? -23.995 -4.332 2.695 1.00 95.12 98 GLN A CA 1
ATOM 805 C C . GLN A 1 98 ? -23.330 -2.968 2.511 1.00 95.12 98 GLN A C 1
ATOM 807 O O . GLN A 1 98 ? -23.050 -2.569 1.376 1.00 95.12 98 GLN A O 1
ATOM 812 N N . LYS A 1 99 ? -23.066 -2.238 3.601 1.00 95.44 99 LYS A N 1
ATOM 813 C CA . LYS A 1 99 ? -22.337 -0.964 3.571 1.00 95.44 99 LYS A CA 1
ATOM 814 C C . LYS A 1 99 ? -20.915 -1.166 3.072 1.00 95.44 99 LYS A C 1
ATOM 816 O O . LYS A 1 99 ? -20.486 -0.419 2.192 1.00 95.44 99 LYS A O 1
ATOM 821 N N . VAL A 1 100 ? -20.210 -2.181 3.573 1.00 95.25 100 VAL A N 1
ATOM 822 C CA . VAL A 1 100 ? -18.842 -2.493 3.131 1.00 95.25 100 VAL A CA 1
ATOM 823 C C . VAL A 1 100 ? -18.822 -2.898 1.660 1.00 95.25 100 VAL A C 1
ATOM 825 O O . VAL A 1 100 ? -18.008 -2.380 0.892 1.00 95.25 100 VAL A O 1
ATOM 828 N N . GLN A 1 101 ? -19.753 -3.749 1.226 1.00 95.19 101 GLN A N 1
ATOM 829 C CA . GLN A 1 101 ? -19.855 -4.142 -0.177 1.00 95.19 101 GLN A CA 1
ATOM 830 C C . GLN A 1 101 ? -20.109 -2.931 -1.085 1.00 95.19 101 GLN A C 1
ATOM 832 O O . GLN A 1 101 ? -19.378 -2.739 -2.060 1.00 95.19 101 GLN A O 1
ATOM 837 N N . LYS A 1 102 ? -21.082 -2.075 -0.747 1.00 95.31 102 LYS A N 1
ATOM 838 C CA . LYS A 1 102 ? -21.374 -0.841 -1.501 1.00 95.31 102 LYS A CA 1
ATOM 839 C C . LYS A 1 102 ? -20.170 0.095 -1.551 1.00 95.31 102 LYS A C 1
ATOM 841 O O . LYS A 1 102 ? -19.864 0.635 -2.611 1.00 95.31 102 LYS A O 1
ATOM 846 N N . LEU A 1 103 ? -19.474 0.263 -0.427 1.00 95.81 103 LEU A N 1
ATOM 847 C CA . LEU A 1 103 ? -18.271 1.084 -0.348 1.00 95.81 103 LEU A CA 1
ATOM 848 C C . LEU A 1 103 ? -17.169 0.536 -1.263 1.00 95.81 103 LEU A C 1
ATOM 850 O O . LEU A 1 103 ? -16.610 1.293 -2.052 1.00 95.81 103 LEU A O 1
ATOM 854 N N . SER A 1 104 ? -16.935 -0.780 -1.236 1.00 94.56 104 SER A N 1
ATOM 855 C CA . SER A 1 104 ? -15.909 -1.444 -2.054 1.00 94.56 104 SER A CA 1
ATOM 856 C C . SER A 1 104 ? -16.132 -1.314 -3.565 1.00 94.56 104 SER A C 1
ATOM 858 O O . SER A 1 104 ? -15.186 -1.357 -4.347 1.00 94.56 104 SER A O 1
ATOM 860 N N . GLN A 1 105 ? -17.386 -1.141 -3.984 1.00 94.06 105 GLN A N 1
ATOM 861 C CA . GLN A 1 105 ? -17.780 -0.994 -5.386 1.00 94.06 105 GLN A CA 1
ATOM 862 C C . GLN A 1 105 ? -17.873 0.476 -5.826 1.00 94.06 105 GLN A C 1
ATOM 864 O O . GLN A 1 105 ? -18.019 0.759 -7.019 1.00 94.06 105 GLN A O 1
ATOM 869 N N . SER A 1 106 ? -17.800 1.424 -4.887 1.00 94.19 106 SER A N 1
ATOM 870 C CA . SER A 1 106 ? -17.949 2.847 -5.177 1.00 94.19 106 SER A CA 1
ATOM 871 C C . SER A 1 106 ? -16.690 3.420 -5.816 1.00 94.19 106 SER A C 1
ATOM 873 O O . SER A 1 106 ? -15.662 3.559 -5.164 1.00 94.19 106 SER A O 1
ATOM 875 N N . LYS A 1 107 ? -16.794 3.882 -7.066 1.00 92.50 107 LYS A N 1
ATOM 876 C CA . LYS A 1 107 ? -15.702 4.601 -7.750 1.00 92.50 107 LYS A CA 1
ATOM 877 C C . LYS A 1 107 ? -15.433 6.000 -7.185 1.00 92.50 107 LYS A C 1
ATOM 879 O O . LYS A 1 107 ? -14.409 6.593 -7.508 1.00 92.50 107 LYS A O 1
ATOM 884 N N . SER A 1 108 ? -16.371 6.540 -6.406 1.00 92.94 108 SER A N 1
ATOM 885 C CA . SER A 1 108 ? -16.254 7.865 -5.786 1.00 92.94 108 SER A CA 1
ATOM 886 C C . SER A 1 108 ? -15.545 7.823 -4.440 1.00 92.94 108 SER A C 1
ATOM 888 O O . SER A 1 108 ? -15.012 8.840 -4.020 1.00 92.94 108 SER A O 1
ATOM 890 N N . TYR A 1 109 ? -15.573 6.674 -3.764 1.00 93.38 109 TYR A N 1
ATOM 891 C CA . TYR A 1 109 ? -15.037 6.530 -2.410 1.00 93.38 109 TYR A CA 1
ATOM 892 C C . TYR A 1 109 ? -13.886 5.544 -2.334 1.00 93.38 109 TYR A C 1
ATOM 894 O O . TYR A 1 109 ? -13.065 5.665 -1.434 1.00 93.38 109 TYR A O 1
ATOM 902 N N . MET A 1 110 ? -13.814 4.588 -3.261 1.00 95.31 110 MET A N 1
ATOM 903 C CA . MET A 1 110 ? -12.777 3.574 -3.321 1.00 95.31 110 MET A CA 1
ATOM 904 C C . MET A 1 110 ? -12.009 3.669 -4.634 1.00 95.31 110 MET A C 1
ATOM 906 O O . MET A 1 110 ? -12.558 3.587 -5.735 1.00 95.31 110 MET A O 1
ATOM 910 N N . HIS A 1 111 ? -10.695 3.789 -4.498 1.00 94.81 111 HIS A N 1
ATOM 911 C CA . HIS A 1 111 ? -9.771 3.914 -5.609 1.00 94.81 111 HIS A CA 1
ATOM 912 C C . HIS A 1 111 ? -8.767 2.772 -5.561 1.00 94.81 111 HIS A C 1
ATOM 914 O O . HIS A 1 111 ? -7.870 2.735 -4.718 1.00 94.81 111 HIS A O 1
ATOM 920 N N . VAL A 1 112 ? -8.943 1.821 -6.474 1.00 93.62 112 VAL A N 1
ATOM 921 C CA . VAL A 1 112 ? -8.107 0.624 -6.568 1.00 93.62 112 VAL A CA 1
ATOM 922 C C . VAL A 1 112 ? -6.823 0.943 -7.333 1.00 93.62 112 VAL A C 1
ATOM 924 O O . VAL A 1 112 ? -6.857 1.381 -8.484 1.00 93.62 112 VAL A O 1
ATOM 927 N N . CYS A 1 113 ? -5.686 0.679 -6.697 1.00 89.50 113 CYS A N 1
ATOM 928 C CA . CYS A 1 113 ? -4.347 0.885 -7.237 1.00 89.50 113 CYS A CA 1
ATOM 929 C C . CYS A 1 113 ? -3.784 -0.458 -7.714 1.00 89.50 113 CYS A C 1
ATOM 931 O O . CYS A 1 113 ? -3.110 -1.151 -6.952 1.00 89.50 113 CYS A O 1
ATOM 933 N N . ARG A 1 114 ? -4.078 -0.838 -8.962 1.00 88.31 114 ARG A N 1
ATOM 934 C CA . ARG A 1 114 ? -3.532 -2.063 -9.573 1.00 88.31 114 ARG A CA 1
ATOM 935 C C . ARG A 1 114 ? -2.028 -1.946 -9.790 1.00 88.31 114 ARG A C 1
ATOM 937 O O . ARG A 1 114 ? -1.545 -0.871 -10.150 1.00 88.31 114 ARG A O 1
ATOM 944 N N . VAL A 1 115 ? -1.319 -3.055 -9.627 1.00 83.44 115 VAL A N 1
ATOM 945 C CA . VAL A 1 115 ? 0.142 -3.104 -9.740 1.00 83.44 115 VAL A CA 1
ATOM 946 C C . VAL A 1 115 ? 0.544 -3.876 -10.995 1.00 83.44 115 VAL A C 1
ATOM 948 O O . VAL A 1 115 ? -0.023 -4.921 -11.282 1.00 83.44 115 VAL A O 1
ATOM 951 N N . CYS A 1 116 ? 1.488 -3.347 -11.782 1.00 74.75 116 CYS A N 1
ATOM 952 C CA . CYS A 1 116 ? 2.089 -4.024 -12.947 1.00 74.75 116 CYS A CA 1
ATOM 953 C C . CYS A 1 116 ? 1.095 -4.659 -13.948 1.00 74.75 116 CYS A C 1
ATOM 955 O O . CYS A 1 116 ? 1.402 -5.673 -14.560 1.00 74.75 116 CYS A O 1
ATOM 957 N N . GLN A 1 117 ? -0.105 -4.083 -14.113 1.00 78.56 117 GLN A N 1
ATOM 958 C CA . GLN A 1 117 ? -1.215 -4.657 -14.903 1.00 78.56 117 GLN A CA 1
ATOM 959 C C . GLN A 1 117 ? -1.737 -6.023 -14.409 1.00 78.56 117 GLN A C 1
ATOM 961 O O . GLN A 1 117 ? -2.663 -6.574 -15.005 1.00 78.56 117 GLN A O 1
ATOM 966 N N . LEU A 1 118 ? -1.218 -6.535 -13.293 1.00 85.56 118 LEU A N 1
ATOM 967 C CA . LEU A 1 118 ? -1.705 -7.725 -12.613 1.00 85.56 118 LEU A CA 1
ATOM 968 C C . LEU A 1 118 ? -2.975 -7.343 -11.855 1.00 85.56 118 LEU A C 1
ATOM 970 O O . LEU A 1 118 ? -2.954 -6.534 -10.931 1.00 85.56 118 LEU A O 1
ATOM 974 N N . VAL A 1 119 ? -4.113 -7.879 -12.288 1.00 87.38 119 VAL A N 1
ATOM 975 C CA . VAL A 1 119 ? -5.418 -7.510 -11.717 1.00 87.38 119 VAL A CA 1
ATOM 976 C C . VAL A 1 119 ? -5.656 -8.122 -10.339 1.00 87.38 119 VAL A C 1
ATOM 978 O O . VAL A 1 119 ? -6.432 -7.564 -9.565 1.00 87.38 119 VAL A O 1
ATOM 981 N N . ASP A 1 120 ? -4.961 -9.218 -10.031 1.00 92.25 120 ASP A N 1
ATOM 982 C CA . ASP A 1 120 ? -5.054 -9.919 -8.750 1.00 92.25 120 ASP A CA 1
ATOM 983 C C . ASP A 1 120 ? -4.279 -9.208 -7.636 1.00 92.25 120 ASP A C 1
ATOM 985 O O . ASP A 1 120 ? -4.612 -9.376 -6.463 1.00 92.25 120 ASP A O 1
ATOM 989 N N . PHE A 1 121 ? -3.293 -8.371 -7.991 1.00 93.56 121 PHE A N 1
ATOM 990 C CA . PHE A 1 121 ? -2.523 -7.571 -7.043 1.00 93.56 121 PHE A CA 1
ATOM 991 C C . PHE A 1 121 ? -2.927 -6.108 -7.109 1.00 93.56 121 PHE A C 1
ATOM 993 O O . PHE A 1 121 ? -2.751 -5.412 -8.116 1.00 93.56 121 PHE A O 1
ATOM 1000 N N . ALA A 1 122 ? -3.470 -5.619 -6.004 1.00 94.12 122 ALA A N 1
ATOM 1001 C CA . ALA A 1 122 ? -3.869 -4.233 -5.922 1.00 94.12 122 ALA A CA 1
ATOM 1002 C C . ALA A 1 122 ? -3.836 -3.731 -4.488 1.00 94.12 122 ALA A C 1
ATOM 1004 O O . ALA A 1 122 ? -4.335 -4.378 -3.570 1.00 94.12 122 ALA A O 1
ATOM 1005 N N . GLY A 1 123 ? -3.333 -2.514 -4.327 1.00 94.12 123 GLY A N 1
ATOM 1006 C CA . GLY A 1 123 ? -3.667 -1.686 -3.180 1.00 94.12 123 GLY A CA 1
ATOM 1007 C C . GLY A 1 123 ? -4.983 -0.940 -3.403 1.00 94.12 123 GLY A C 1
ATOM 1008 O O . GLY A 1 123 ? -5.622 -1.045 -4.455 1.00 94.12 123 GLY A O 1
ATOM 1009 N N . PHE A 1 124 ? -5.361 -0.112 -2.442 1.00 95.44 124 PHE A N 1
ATOM 1010 C CA . PHE A 1 124 ? -6.431 0.864 -2.597 1.00 95.44 124 PHE A CA 1
ATOM 1011 C C . PHE A 1 124 ? -6.253 2.032 -1.631 1.00 95.44 124 PHE A C 1
ATOM 1013 O O . PHE A 1 124 ? -5.523 1.939 -0.646 1.00 95.44 124 PHE A O 1
ATOM 1020 N N . TYR A 1 125 ? -6.962 3.121 -1.891 1.00 95.38 125 TYR A N 1
ATOM 1021 C CA . TYR A 1 125 ? -7.317 4.081 -0.854 1.00 95.38 125 TYR A CA 1
ATOM 1022 C C . TYR A 1 125 ? -8.827 4.302 -0.852 1.00 95.38 125 TYR A C 1
ATOM 1024 O O . TYR A 1 125 ? -9.489 4.173 -1.885 1.00 95.38 125 TYR A O 1
ATOM 1032 N N . CYS A 1 126 ? -9.370 4.563 0.330 1.00 96.81 126 CYS A N 1
ATOM 1033 C CA . CYS A 1 126 ? -10.792 4.662 0.578 1.00 96.81 126 CYS A CA 1
ATOM 1034 C C . CYS A 1 126 ? -11.098 5.814 1.538 1.00 96.81 126 CYS A C 1
ATOM 1036 O O . CYS A 1 126 ? -10.496 5.918 2.608 1.00 96.81 126 CYS A O 1
ATOM 1038 N N . GLU A 1 127 ? -12.085 6.630 1.180 1.00 96.31 127 GLU A N 1
ATOM 1039 C CA . GLU A 1 127 ? -12.657 7.685 2.019 1.00 96.31 127 GLU A CA 1
ATOM 1040 C C . GLU A 1 127 ? -14.088 7.270 2.404 1.00 96.31 127 GLU A C 1
ATOM 1042 O O . GLU A 1 127 ? -15.025 7.469 1.635 1.00 96.31 127 GLU A O 1
ATOM 1047 N N . PRO A 1 128 ? -14.292 6.613 3.562 1.00 94.12 128 PRO A N 1
ATOM 1048 C CA . PRO A 1 128 ? -15.559 5.944 3.877 1.00 94.12 128 PRO A CA 1
ATOM 1049 C C . PRO A 1 128 ? -16.723 6.889 4.222 1.00 94.12 128 PRO A C 1
ATOM 1051 O O . PRO A 1 128 ? -17.868 6.439 4.285 1.00 94.12 128 PRO A O 1
ATOM 1054 N N . HIS A 1 129 ? -16.465 8.180 4.460 1.00 92.44 129 HIS A N 1
ATOM 1055 C CA . HIS A 1 129 ? -17.462 9.199 4.823 1.00 92.44 129 HIS A CA 1
ATOM 1056 C C . HIS A 1 129 ? -18.492 8.710 5.859 1.00 92.44 129 HIS A C 1
ATOM 1058 O O . HIS A 1 129 ? -18.120 8.397 6.988 1.00 92.44 129 HIS A O 1
ATOM 1064 N N . SER A 1 130 ? -19.781 8.650 5.497 1.00 93.50 130 SER A N 1
ATOM 1065 C CA . SER A 1 130 ? -20.873 8.239 6.386 1.00 93.50 130 SER A CA 1
ATOM 1066 C C . SER A 1 130 ? -20.681 6.831 6.941 1.00 93.50 130 SER A C 1
ATOM 1068 O O . SER A 1 130 ? -21.033 6.587 8.089 1.00 93.50 130 SER A O 1
ATOM 1070 N N . THR A 1 131 ? -20.085 5.922 6.165 1.00 94.50 131 THR A N 1
ATOM 1071 C CA . THR A 1 131 ? -19.814 4.546 6.603 1.00 94.50 131 THR A CA 1
ATOM 1072 C C . THR A 1 131 ? -18.752 4.499 7.701 1.00 94.50 131 THR A C 1
ATOM 1074 O O . THR A 1 131 ? -18.804 3.618 8.544 1.00 94.50 131 THR A O 1
ATOM 1077 N N . GLY A 1 132 ? -17.825 5.462 7.735 1.00 93.50 132 GLY A N 1
ATOM 1078 C CA . GLY A 1 132 ? -16.771 5.545 8.752 1.00 93.50 132 GLY A CA 1
ATOM 1079 C C . GLY A 1 132 ? -17.101 6.433 9.953 1.00 93.50 132 GLY A C 1
ATOM 1080 O O . GLY A 1 132 ? -16.257 6.612 10.828 1.00 93.50 132 GLY A O 1
ATOM 1081 N N . GLN A 1 133 ? -18.298 7.029 10.024 1.00 92.94 133 GLN A N 1
ATOM 1082 C CA . GLN A 1 133 ? -18.634 7.987 11.087 1.00 92.94 133 GLN A CA 1
ATOM 1083 C C . GLN A 1 133 ? -18.723 7.363 12.479 1.00 92.94 133 GLN A C 1
ATOM 1085 O O . GLN A 1 133 ? -18.397 8.038 13.463 1.00 92.94 133 GLN A O 1
ATOM 1090 N N . GLU A 1 134 ? -19.194 6.123 12.567 1.00 92.38 134 GLU A N 1
ATOM 1091 C CA . GLU A 1 134 ? -19.362 5.409 13.831 1.00 92.38 134 GLU A CA 1
ATOM 1092 C C . GLU A 1 134 ? -17.995 4.991 14.386 1.00 92.38 134 GLU A C 1
AT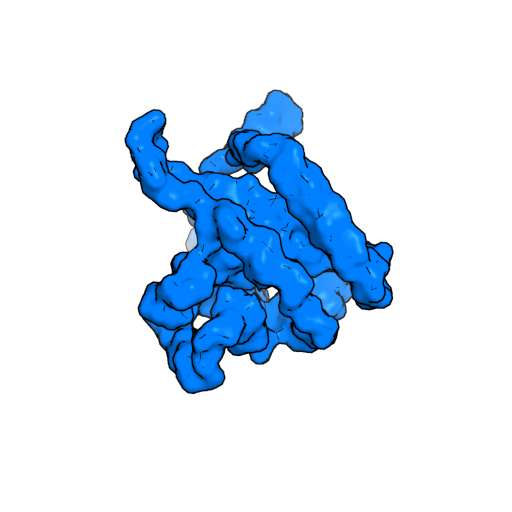OM 1094 O O . GLU A 1 134 ? -17.634 5.409 15.488 1.00 92.38 134 GLU A O 1
ATOM 1099 N N . ASP A 1 135 ? -17.163 4.371 13.544 1.00 91.00 135 ASP A N 1
ATOM 1100 C CA . ASP A 1 135 ? -15.775 3.994 13.860 1.00 91.00 135 ASP A CA 1
ATOM 1101 C C . ASP A 1 135 ? -14.799 5.186 13.937 1.00 91.00 135 ASP A C 1
ATOM 1103 O O . ASP A 1 135 ? -13.637 5.036 14.316 1.00 91.00 135 ASP A O 1
ATOM 1107 N N . LYS A 1 136 ? -15.247 6.392 13.562 1.00 92.56 136 LYS A N 1
ATOM 1108 C CA . LYS A 1 136 ? -14.410 7.594 13.377 1.00 92.56 136 LYS A CA 1
ATOM 1109 C C . LYS A 1 136 ? -13.227 7.343 12.440 1.00 92.56 136 LYS A C 1
ATOM 1111 O O . LYS A 1 136 ? -12.148 7.886 12.654 1.00 92.56 136 LYS A O 1
ATOM 1116 N N . VAL A 1 137 ? -13.427 6.565 11.386 1.00 92.62 137 VAL A N 1
ATOM 1117 C CA . VAL A 1 137 ? -12.427 6.325 10.345 1.00 92.62 137 VAL A CA 1
ATOM 1118 C C . VAL A 1 137 ? -12.705 7.268 9.186 1.00 92.62 137 VAL A C 1
ATOM 1120 O O . VAL A 1 137 ? -13.803 7.286 8.639 1.00 92.62 137 VAL A O 1
ATOM 1123 N N . VAL A 1 138 ? -11.712 8.066 8.798 1.00 93.75 138 VAL A N 1
ATOM 1124 C CA . VAL A 1 138 ? -11.871 9.048 7.703 1.00 93.75 138 VAL A CA 1
ATOM 1125 C C . VAL A 1 138 ? -11.082 8.693 6.455 1.00 93.75 138 VAL A C 1
ATOM 1127 O O . VAL A 1 138 ? -11.333 9.255 5.396 1.00 93.75 138 VAL A O 1
ATOM 1130 N N . TYR A 1 139 ? -10.125 7.778 6.572 1.00 95.00 139 TYR A N 1
ATOM 1131 C CA . TYR A 1 139 ? -9.289 7.355 5.460 1.00 95.00 139 TYR A CA 1
ATOM 1132 C C . TYR A 1 139 ? -8.722 5.967 5.740 1.00 95.00 139 TYR A C 1
ATOM 1134 O O . TYR A 1 139 ? -8.308 5.685 6.864 1.00 95.00 139 TYR A O 1
ATOM 1142 N N . ILE A 1 140 ? -8.690 5.122 4.717 1.00 95.25 140 ILE A N 1
ATOM 1143 C CA . ILE A 1 140 ? -8.085 3.790 4.747 1.00 95.25 140 ILE A CA 1
ATOM 1144 C C . ILE A 1 140 ? -7.219 3.669 3.502 1.00 95.25 140 ILE A C 1
ATOM 1146 O O . ILE A 1 140 ? -7.665 4.025 2.414 1.00 95.25 140 ILE A O 1
ATOM 1150 N N . SER A 1 141 ? -6.008 3.140 3.613 1.00 95.19 141 SER A N 1
ATOM 1151 C CA . SER A 1 141 ? -5.222 2.780 2.436 1.00 95.19 141 SER A CA 1
ATOM 1152 C C . SER A 1 141 ? -4.448 1.499 2.631 1.00 95.19 141 SER A C 1
ATOM 1154 O O . SER A 1 141 ? -3.707 1.387 3.597 1.00 95.19 141 SER A O 1
ATOM 1156 N N . ALA A 1 142 ? -4.546 0.590 1.671 1.00 93.69 142 ALA A N 1
ATOM 1157 C CA . ALA A 1 142 ? -3.655 -0.548 1.533 1.00 93.69 142 ALA A CA 1
ATOM 1158 C C . ALA A 1 142 ? -2.695 -0.279 0.369 1.00 93.69 142 ALA A C 1
ATOM 1160 O O . ALA A 1 142 ? -3.129 -0.009 -0.750 1.00 93.69 142 ALA A O 1
ATOM 1161 N N . TYR A 1 143 ? -1.392 -0.311 0.606 1.00 92.56 143 TYR A N 1
ATOM 1162 C CA . TYR A 1 143 ? -0.378 -0.127 -0.428 1.00 92.56 143 TYR A CA 1
ATOM 1163 C C . TYR A 1 143 ? 0.858 -0.962 -0.125 1.00 92.56 143 TYR A C 1
ATOM 1165 O O . TYR A 1 143 ? 1.002 -1.502 0.962 1.00 92.56 143 TYR A O 1
ATOM 1173 N N . THR A 1 144 ? 1.747 -1.083 -1.095 1.00 91.88 144 THR A N 1
ATOM 1174 C CA . THR A 1 144 ? 2.992 -1.841 -0.981 1.00 91.88 144 THR A CA 1
ATOM 1175 C C . THR A 1 144 ? 4.190 -0.909 -1.141 1.00 91.88 144 THR A C 1
ATOM 1177 O O . THR A 1 144 ? 4.089 0.158 -1.759 1.00 91.88 144 THR A O 1
ATOM 1180 N N . THR A 1 145 ? 5.329 -1.266 -0.548 1.00 87.81 145 THR A N 1
ATOM 1181 C CA . THR A 1 145 ? 6.528 -0.411 -0.569 1.00 87.81 145 THR A CA 1
ATOM 1182 C C . THR A 1 145 ? 7.280 -0.451 -1.897 1.00 87.81 145 THR A C 1
ATOM 1184 O O . THR A 1 145 ? 8.018 0.491 -2.180 1.00 87.81 145 THR A O 1
ATOM 1187 N N . ASP A 1 146 ? 7.059 -1.462 -2.747 1.00 85.38 146 ASP A N 1
ATOM 1188 C CA . ASP A 1 146 ? 7.626 -1.533 -4.107 1.00 85.38 146 ASP A CA 1
ATOM 1189 C C . ASP A 1 146 ? 7.207 -0.327 -4.959 1.00 85.38 146 ASP A C 1
ATOM 1191 O O . ASP A 1 146 ? 7.978 0.163 -5.786 1.00 85.38 146 ASP A O 1
ATOM 1195 N N . LYS A 1 147 ? 6.026 0.240 -4.673 1.00 81.38 147 LYS A N 1
ATOM 1196 C CA . LYS A 1 147 ? 5.552 1.483 -5.285 1.00 81.38 147 LYS A CA 1
ATOM 1197 C C . LYS A 1 147 ? 6.574 2.615 -5.171 1.00 81.38 147 LYS A C 1
ATOM 1199 O O . LYS A 1 147 ? 6.626 3.452 -6.062 1.00 81.38 147 LYS A O 1
ATOM 1204 N N . ALA A 1 148 ? 7.399 2.665 -4.123 1.00 80.81 148 ALA A N 1
ATOM 1205 C CA . ALA A 1 148 ? 8.403 3.718 -3.961 1.00 80.81 148 ALA A CA 1
ATOM 1206 C C . ALA A 1 148 ? 9.439 3.748 -5.099 1.00 80.81 148 ALA A C 1
ATOM 1208 O O . ALA A 1 148 ? 9.960 4.818 -5.407 1.00 80.81 148 ALA A O 1
ATOM 1209 N N . VAL A 1 149 ? 9.703 2.604 -5.739 1.00 82.69 149 VAL A N 1
ATOM 1210 C CA . VAL A 1 149 ? 10.652 2.477 -6.857 1.00 82.69 149 VAL A CA 1
ATOM 1211 C C . VAL A 1 149 ? 10.086 3.087 -8.140 1.00 82.69 149 VAL A C 1
ATOM 1213 O O . VAL A 1 149 ? 10.813 3.706 -8.914 1.00 82.69 149 VAL A O 1
ATOM 1216 N N . THR A 1 150 ? 8.779 2.943 -8.353 1.00 79.50 150 THR A N 1
ATOM 1217 C CA . THR A 1 150 ? 8.095 3.367 -9.584 1.00 79.50 150 THR A CA 1
ATOM 1218 C C . THR A 1 150 ? 7.373 4.709 -9.438 1.00 79.50 150 THR A C 1
ATOM 1220 O O . THR A 1 150 ? 6.936 5.300 -10.427 1.00 79.50 150 THR A O 1
ATOM 1223 N N . TYR A 1 151 ? 7.250 5.229 -8.214 1.00 76.38 151 TYR A N 1
ATOM 1224 C CA . TYR A 1 151 ? 6.548 6.475 -7.930 1.00 76.38 151 TYR A CA 1
ATOM 1225 C C . TYR A 1 151 ? 7.332 7.701 -8.406 1.00 76.38 151 TYR A C 1
ATOM 1227 O O . TYR A 1 151 ? 8.476 7.928 -8.012 1.00 76.38 151 TYR A O 1
ATOM 1235 N N . GLN A 1 152 ? 6.683 8.552 -9.203 1.00 74.25 152 GLN A N 1
ATOM 1236 C CA . GLN A 1 152 ? 7.270 9.790 -9.710 1.00 74.25 152 GLN A CA 1
ATOM 1237 C C . GLN A 1 152 ? 6.300 10.962 -9.530 1.00 74.25 152 GLN A C 1
ATOM 1239 O O . GLN A 1 152 ? 5.135 10.880 -9.907 1.00 74.25 152 GLN A O 1
ATOM 1244 N N . LEU A 1 153 ? 6.789 12.070 -8.959 1.00 71.94 153 LEU A N 1
ATOM 1245 C CA . LEU A 1 153 ? 6.023 13.322 -8.828 1.00 71.94 153 LEU A CA 1
ATOM 1246 C C . LEU A 1 153 ? 5.986 14.129 -10.132 1.00 71.94 153 LEU A C 1
ATOM 1248 O O . LEU A 1 153 ? 5.067 14.912 -10.358 1.00 71.94 153 LEU A O 1
ATOM 1252 N N . HIS A 1 154 ? 6.996 13.946 -10.979 1.00 78.12 154 HIS A N 1
ATOM 1253 C CA . HIS A 1 154 ? 7.125 14.605 -12.271 1.00 78.12 154 HIS A CA 1
ATOM 1254 C C . HIS A 1 154 ? 7.229 13.553 -13.377 1.00 78.12 154 HIS A C 1
ATOM 1256 O O . HIS A 1 154 ? 7.689 12.445 -13.099 1.00 78.12 154 HIS A O 1
ATOM 1262 N N . PRO A 1 155 ? 6.836 13.876 -14.622 1.00 78.00 155 PRO A N 1
ATOM 1263 C CA . PRO A 1 155 ? 6.968 12.945 -15.735 1.00 78.00 155 PRO A CA 1
ATOM 1264 C C . PRO A 1 155 ? 8.425 12.492 -15.912 1.00 78.00 155 PRO A C 1
ATOM 1266 O O . PRO A 1 155 ? 9.287 13.293 -16.271 1.00 78.00 155 PRO A O 1
ATOM 1269 N N . GLY A 1 156 ? 8.690 11.210 -15.667 1.00 86.31 156 GLY A N 1
ATOM 1270 C CA . GLY A 1 156 ? 9.975 10.553 -15.904 1.00 86.31 156 GLY A CA 1
ATOM 1271 C C . GLY A 1 156 ? 9.788 9.256 -16.690 1.00 86.31 156 GLY A C 1
ATOM 1272 O O . GLY A 1 156 ? 8.799 9.102 -17.404 1.00 86.31 156 GLY A O 1
ATOM 1273 N N . ALA A 1 157 ? 10.728 8.317 -16.562 1.00 88.25 157 ALA A N 1
ATOM 1274 C CA . ALA A 1 157 ? 10.683 7.049 -17.296 1.00 88.25 157 ALA A CA 1
ATOM 1275 C C . ALA A 1 157 ? 9.496 6.134 -16.930 1.00 88.25 157 ALA A C 1
ATOM 1277 O O . ALA A 1 157 ? 9.121 5.309 -17.747 1.00 88.25 157 ALA A O 1
ATOM 1278 N N . PHE A 1 158 ? 8.867 6.295 -15.758 1.00 86.62 158 PHE A N 1
ATOM 1279 C CA . PHE A 1 158 ? 7.686 5.510 -15.350 1.00 86.62 158 PHE A CA 1
ATOM 1280 C C . PHE A 1 158 ? 6.354 6.176 -15.740 1.00 86.62 158 PHE A C 1
ATOM 1282 O O . PHE A 1 158 ? 5.286 5.775 -15.275 1.00 86.62 158 PHE A O 1
ATOM 1289 N N . ARG A 1 159 ? 6.385 7.219 -16.578 1.00 88.88 159 ARG A N 1
ATOM 1290 C CA . ARG A 1 159 ? 5.163 7.827 -17.122 1.00 88.88 159 ARG A CA 1
ATOM 1291 C C . ARG A 1 159 ? 4.408 6.835 -18.012 1.00 88.88 159 ARG A C 1
ATOM 1293 O O . ARG A 1 159 ? 4.964 5.875 -18.534 1.00 88.88 159 ARG A O 1
ATOM 1300 N N . GLN A 1 160 ? 3.146 7.142 -18.290 1.00 87.69 160 GLN A N 1
ATOM 1301 C CA . GLN A 1 160 ? 2.418 6.437 -19.338 1.00 87.69 160 GLN A CA 1
ATOM 1302 C C . GLN A 1 160 ? 3.080 6.675 -20.709 1.00 87.69 160 GLN A C 1
ATOM 1304 O O . GLN A 1 160 ? 3.295 7.823 -21.118 1.00 87.69 160 GLN A O 1
ATOM 1309 N N . HIS A 1 161 ? 3.376 5.582 -21.413 1.00 90.00 161 HIS A N 1
ATOM 1310 C CA . HIS A 1 161 ? 3.856 5.590 -22.793 1.00 90.00 161 HIS A CA 1
ATOM 1311 C C . HIS A 1 161 ? 2.692 5.407 -23.769 1.00 90.00 161 HIS A C 1
ATOM 1313 O O . HIS A 1 161 ? 1.772 4.625 -23.523 1.00 90.00 161 HIS A O 1
ATOM 1319 N N . TYR A 1 162 ? 2.738 6.121 -24.893 1.00 91.69 162 TYR A N 1
ATOM 1320 C CA . TYR A 1 162 ? 1.705 6.056 -25.927 1.00 91.69 162 TYR A CA 1
ATOM 1321 C C . TYR A 1 162 ? 2.165 5.256 -27.145 1.00 91.69 162 TYR A C 1
ATOM 1323 O O . TYR A 1 162 ? 3.341 5.266 -27.502 1.00 91.69 162 TYR A O 1
ATOM 1331 N N . ALA A 1 163 ? 1.211 4.674 -27.877 1.00 93.25 163 ALA A N 1
ATOM 1332 C CA . ALA A 1 163 ? 1.468 3.917 -29.107 1.00 93.25 163 ALA A CA 1
ATOM 1333 C C . ALA A 1 163 ? 2.168 4.724 -30.225 1.00 93.25 163 ALA A C 1
ATOM 1335 O O . ALA A 1 163 ? 2.633 4.146 -31.199 1.00 93.25 163 ALA A O 1
ATOM 1336 N N . SER A 1 164 ? 2.264 6.054 -30.093 1.00 94.62 164 SER A N 1
ATOM 1337 C CA . SER A 1 164 ? 3.002 6.921 -31.024 1.00 94.62 164 SER A CA 1
ATOM 1338 C C . SER A 1 164 ? 4.501 7.053 -30.717 1.00 94.62 164 SER A C 1
ATOM 1340 O O . SER A 1 164 ? 5.245 7.667 -31.477 1.00 94.62 164 SER A O 1
ATOM 1342 N N . GLU A 1 165 ? 4.971 6.547 -29.584 1.00 93.38 165 GLU A N 1
ATOM 1343 C CA . GLU A 1 165 ? 6.371 6.688 -29.167 1.00 93.38 165 GLU A CA 1
ATOM 1344 C C . GLU A 1 165 ? 7.369 5.775 -29.893 1.00 93.38 165 GLU A C 1
ATOM 1346 O O . GLU A 1 165 ? 8.523 6.182 -30.023 1.00 93.38 165 GLU A O 1
ATOM 1351 N N . PRO A 1 166 ? 6.956 4.628 -30.462 1.00 93.81 166 PRO A N 1
ATOM 1352 C CA . PRO A 1 166 ? 7.796 3.853 -31.371 1.00 93.81 166 PRO A CA 1
ATOM 1353 C C . PRO A 1 166 ? 8.068 4.519 -32.734 1.00 93.81 166 PRO A C 1
ATOM 1355 O O . PRO A 1 166 ? 8.819 3.968 -33.533 1.00 93.81 166 PRO A O 1
ATOM 1358 N N . TYR A 1 167 ? 7.490 5.683 -33.060 1.00 95.19 167 TYR A N 1
ATOM 1359 C CA . TYR A 1 167 ? 7.825 6.368 -34.316 1.00 95.19 167 TYR A CA 1
ATOM 1360 C C . TYR A 1 167 ? 9.257 6.943 -34.288 1.00 95.19 167 TYR A C 1
ATOM 1362 O O . TYR A 1 167 ? 9.720 7.372 -33.225 1.00 95.19 167 TYR A O 1
ATOM 1370 N N . PRO A 1 168 ? 9.955 7.044 -35.442 1.00 95.31 168 PRO A N 1
ATOM 1371 C CA . PRO A 1 168 ? 11.380 7.398 -35.503 1.00 95.31 168 PRO A CA 1
ATOM 1372 C C . PRO A 1 168 ? 11.781 8.650 -34.709 1.00 95.31 168 PRO A C 1
ATOM 1374 O O . PRO A 1 168 ? 12.814 8.657 -34.045 1.00 95.31 168 PRO A O 1
ATOM 1377 N N . ALA A 1 169 ? 10.937 9.687 -34.708 1.00 94.19 169 ALA A N 1
ATOM 1378 C CA . ALA A 1 169 ? 11.203 10.940 -34.000 1.00 94.19 169 ALA A CA 1
ATOM 1379 C C . ALA A 1 169 ? 11.253 10.799 -32.463 1.00 94.19 169 ALA A C 1
ATOM 1381 O O . ALA A 1 169 ? 11.898 11.603 -31.794 1.00 94.19 169 ALA A O 1
ATOM 1382 N N . LYS A 1 170 ? 10.567 9.799 -31.893 1.00 93.62 170 LYS A N 1
ATOM 1383 C CA . LYS A 1 170 ? 10.442 9.584 -30.439 1.00 93.62 170 LYS A CA 1
ATOM 1384 C C . LYS A 1 170 ? 11.164 8.323 -29.953 1.00 93.62 170 LYS A C 1
ATOM 1386 O O . LYS A 1 170 ? 11.477 8.234 -28.766 1.00 93.62 170 LYS A O 1
ATOM 1391 N N . MET A 1 171 ? 11.510 7.414 -30.867 1.00 94.62 171 MET A N 1
ATOM 1392 C CA . MET A 1 171 ? 12.121 6.115 -30.571 1.00 94.62 171 MET A CA 1
ATOM 1393 C C . MET A 1 171 ? 13.369 6.222 -29.688 1.00 94.62 171 MET A C 1
ATOM 1395 O O . MET A 1 171 ? 13.511 5.477 -28.724 1.00 94.62 171 MET A O 1
ATOM 1399 N N . LYS A 1 172 ? 14.268 7.174 -29.974 1.00 95.00 172 LYS A N 1
ATOM 1400 C CA . LYS A 1 172 ? 15.513 7.336 -29.203 1.00 95.00 172 LYS A CA 1
ATOM 1401 C C . LYS A 1 172 ? 15.245 7.632 -27.724 1.00 95.00 172 LYS A C 1
ATOM 1403 O O . LYS A 1 172 ? 15.931 7.100 -26.858 1.00 95.00 172 LYS A O 1
ATOM 1408 N N . ARG A 1 173 ? 14.248 8.476 -27.440 1.00 93.00 173 ARG A N 1
ATOM 1409 C CA . ARG A 1 173 ? 13.848 8.803 -26.068 1.00 93.00 173 ARG A CA 1
ATOM 1410 C C . ARG A 1 173 ? 13.207 7.595 -25.390 1.00 93.00 173 ARG A C 1
ATOM 1412 O O . ARG A 1 173 ? 13.585 7.286 -24.268 1.00 93.00 173 ARG A O 1
ATOM 1419 N N . LEU A 1 174 ? 12.287 6.920 -26.081 1.00 95.12 174 LEU A N 1
ATOM 1420 C CA . LEU A 1 174 ? 11.631 5.721 -25.562 1.00 95.12 174 LEU A CA 1
ATOM 1421 C C . LEU A 1 174 ? 12.658 4.643 -25.193 1.00 95.12 174 LEU A C 1
ATOM 1423 O O . LEU A 1 174 ? 12.576 4.072 -24.113 1.00 95.12 174 LEU A O 1
ATOM 1427 N N . LEU A 1 175 ? 13.661 4.411 -26.046 1.00 95.62 175 LEU A N 1
ATOM 1428 C CA . LEU A 1 175 ? 14.720 3.437 -25.782 1.00 95.62 175 LEU A CA 1
ATOM 1429 C C . LEU A 1 175 ? 15.516 3.776 -24.514 1.00 95.62 175 LEU A C 1
ATOM 1431 O O . LEU A 1 175 ? 15.763 2.890 -23.703 1.00 95.62 175 LEU A O 1
ATOM 1435 N N . ALA A 1 176 ? 15.880 5.047 -24.323 1.00 94.69 176 ALA A N 1
ATOM 1436 C CA . ALA A 1 176 ? 16.586 5.489 -23.121 1.00 94.69 176 ALA A CA 1
ATOM 1437 C C . ALA A 1 176 ? 15.723 5.344 -21.854 1.00 94.69 176 ALA A C 1
ATOM 1439 O O . ALA A 1 176 ? 16.218 4.917 -20.815 1.00 94.69 176 ALA A O 1
ATOM 1440 N N . GLU A 1 177 ? 14.427 5.662 -21.942 1.00 94.44 177 GLU A N 1
ATOM 1441 C CA . GLU A 1 177 ? 13.480 5.470 -20.837 1.00 94.44 177 GLU A CA 1
ATOM 1442 C C . GLU A 1 177 ? 13.350 3.972 -20.491 1.00 94.44 177 GLU A C 1
ATOM 1444 O O . GLU A 1 177 ? 13.489 3.611 -19.326 1.00 94.44 177 GLU A O 1
ATOM 1449 N N . VAL A 1 178 ? 13.203 3.083 -21.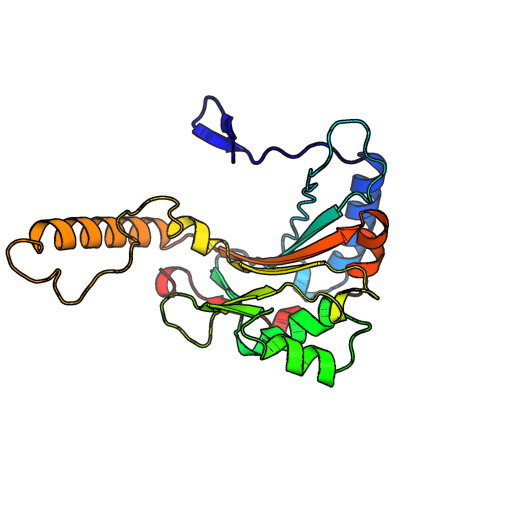481 1.00 94.06 178 VAL A N 1
ATOM 1450 C CA . VAL A 1 178 ? 13.132 1.621 -21.275 1.00 94.06 178 VAL A CA 1
ATOM 1451 C C . VAL A 1 178 ? 14.428 1.047 -20.691 1.00 94.06 178 VAL A C 1
ATOM 1453 O O . VAL A 1 178 ? 14.370 0.180 -19.821 1.00 94.06 178 VAL A O 1
ATOM 1456 N N . GLN A 1 179 ? 15.595 1.530 -21.124 1.00 95.75 179 GLN A N 1
ATOM 1457 C CA . GLN A 1 179 ? 16.883 1.131 -20.544 1.00 95.75 179 GLN A CA 1
ATOM 1458 C C . GLN A 1 179 ? 16.968 1.515 -19.065 1.00 95.75 179 GLN A C 1
ATOM 1460 O O . GLN A 1 179 ? 17.295 0.668 -18.237 1.00 95.75 179 GLN A O 1
ATOM 1465 N N . LEU A 1 180 ? 16.583 2.748 -18.722 1.00 93.12 180 LEU A N 1
ATOM 1466 C CA . LEU A 1 180 ? 16.550 3.205 -17.334 1.00 93.12 180 LEU A CA 1
ATOM 1467 C C . LEU A 1 180 ? 15.580 2.375 -16.482 1.00 93.12 180 LEU A C 1
ATOM 1469 O O . LEU A 1 180 ? 15.926 1.989 -15.367 1.00 93.12 180 LEU A O 1
ATOM 1473 N N . LEU A 1 181 ? 14.389 2.062 -17.004 1.00 91.50 181 LEU A N 1
ATOM 1474 C CA . LEU A 1 181 ? 13.455 1.155 -16.331 1.00 91.50 181 LEU A CA 1
ATOM 1475 C C . LEU A 1 181 ? 14.128 -0.195 -16.052 1.00 91.50 181 LEU A C 1
ATOM 1477 O O . LEU A 1 181 ? 14.136 -0.649 -14.910 1.00 91.50 181 LEU A O 1
ATOM 1481 N N . SER A 1 182 ? 14.748 -0.804 -17.066 1.00 92.56 182 SER A N 1
ATOM 1482 C CA . SER A 1 182 ? 15.429 -2.096 -16.930 1.00 92.56 182 SER A CA 1
ATOM 1483 C C . SER A 1 182 ? 16.554 -2.072 -15.893 1.00 92.56 182 SER A C 1
ATOM 1485 O O . SER A 1 182 ? 16.721 -3.047 -15.163 1.00 92.56 182 SER A O 1
ATOM 1487 N N . GLU A 1 183 ? 17.333 -0.994 -15.823 1.00 93.31 183 GLU A N 1
ATOM 1488 C CA . GLU A 1 183 ? 18.399 -0.836 -14.831 1.00 93.31 183 GLU A CA 1
ATOM 1489 C C . GLU A 1 183 ? 17.842 -0.748 -13.409 1.00 93.31 183 GLU A C 1
ATOM 1491 O O . GLU A 1 183 ? 18.371 -1.398 -12.507 1.00 93.31 183 GLU A O 1
ATOM 1496 N N . ILE A 1 184 ? 16.755 0.004 -13.216 1.00 90.75 184 ILE A N 1
ATOM 1497 C CA . ILE A 1 184 ? 16.083 0.136 -11.918 1.00 90.75 184 ILE A CA 1
ATOM 1498 C C . ILE A 1 184 ? 15.523 -1.217 -11.467 1.00 90.75 184 ILE A C 1
ATOM 1500 O O . ILE A 1 184 ? 15.826 -1.656 -10.360 1.00 90.75 184 ILE A O 1
ATOM 1504 N N . PHE A 1 185 ? 14.792 -1.924 -12.333 1.00 90.50 185 PHE A N 1
ATOM 1505 C CA . PHE A 1 185 ? 14.274 -3.261 -12.017 1.00 90.50 185 PHE A CA 1
ATOM 1506 C C . PHE A 1 185 ? 15.402 -4.245 -11.680 1.00 90.50 185 PHE A C 1
ATOM 1508 O O . PHE A 1 185 ? 15.315 -4.979 -10.697 1.00 90.50 185 PHE A O 1
ATOM 1515 N N . LYS A 1 186 ? 16.526 -4.191 -12.408 1.00 91.38 186 LYS A N 1
ATOM 1516 C CA . LYS A 1 186 ? 17.709 -5.012 -12.112 1.00 91.38 186 LYS A CA 1
ATOM 1517 C C . LYS A 1 186 ? 18.297 -4.730 -10.724 1.00 91.38 186 LYS A C 1
ATOM 1519 O O . LYS A 1 186 ? 18.716 -5.665 -10.049 1.00 91.38 186 LYS A O 1
ATOM 1524 N N . GLN A 1 187 ? 18.319 -3.472 -10.283 1.00 90.69 187 GLN A N 1
ATOM 1525 C CA . GLN A 1 187 ? 18.781 -3.099 -8.936 1.00 90.69 187 GLN A CA 1
ATOM 1526 C C . GLN A 1 187 ? 17.837 -3.583 -7.827 1.00 90.69 187 GLN A C 1
ATOM 1528 O O . GLN A 1 187 ? 18.262 -3.747 -6.682 1.00 90.69 187 GLN A O 1
ATOM 1533 N N . CYS A 1 188 ? 16.570 -3.825 -8.160 1.00 89.75 188 CYS A N 1
ATOM 1534 C CA . CYS A 1 188 ? 15.559 -4.279 -7.218 1.00 89.75 188 CYS A CA 1
ATOM 1535 C C . CYS A 1 188 ? 15.442 -5.805 -7.113 1.00 89.75 188 CYS A C 1
ATOM 1537 O O . CYS A 1 188 ? 14.770 -6.269 -6.205 1.00 89.75 188 CYS A O 1
ATOM 1539 N N . GLN A 1 189 ? 16.124 -6.595 -7.949 1.00 88.75 189 GLN A N 1
ATOM 1540 C CA . GLN A 1 189 ? 15.933 -8.055 -8.059 1.00 88.75 189 GLN A CA 1
ATOM 1541 C C . GLN A 1 189 ? 16.003 -8.860 -6.756 1.00 88.75 189 GLN A C 1
ATOM 1543 O O . GLN A 1 189 ? 15.406 -9.932 -6.692 1.00 88.75 189 GLN A O 1
ATOM 1548 N N . ASP A 1 190 ? 16.706 -8.364 -5.737 1.00 87.56 190 ASP A N 1
ATOM 1549 C CA . ASP A 1 190 ? 16.817 -8.997 -4.417 1.00 87.56 190 ASP A CA 1
ATOM 1550 C C . ASP A 1 190 ? 16.185 -8.146 -3.293 1.00 87.56 190 ASP A C 1
ATOM 1552 O O . ASP A 1 190 ? 16.348 -8.444 -2.109 1.00 87.56 190 ASP A O 1
ATOM 1556 N N . GLN A 1 191 ? 15.470 -7.071 -3.640 1.00 86.12 191 GLN A N 1
ATOM 1557 C CA . GLN A 1 191 ? 14.828 -6.181 -2.678 1.00 86.12 191 GLN A CA 1
ATOM 1558 C C . GLN A 1 191 ? 13.485 -6.763 -2.212 1.00 86.12 191 GLN A C 1
ATOM 1560 O O . GLN A 1 191 ? 12.580 -6.946 -3.037 1.00 86.12 191 GLN A O 1
ATOM 1565 N N . PRO A 1 192 ? 13.322 -7.017 -0.899 1.00 88.94 192 PRO A N 1
ATOM 1566 C CA . PRO A 1 192 ? 12.036 -7.391 -0.331 1.00 88.94 192 PRO A CA 1
ATOM 1567 C C . PRO A 1 192 ? 11.085 -6.195 -0.341 1.00 88.94 192 PRO A C 1
ATOM 1569 O O . PRO A 1 192 ? 11.505 -5.038 -0.437 1.00 88.94 192 PRO A O 1
ATOM 1572 N N . CYS A 1 193 ? 9.792 -6.467 -0.212 1.00 88.94 193 CYS A N 1
ATOM 1573 C CA . CYS A 1 193 ? 8.765 -5.432 -0.127 1.00 88.94 193 CYS A CA 1
ATOM 1574 C C . CYS A 1 193 ? 7.723 -5.784 0.920 1.00 88.94 193 CYS A C 1
ATOM 1576 O O . CYS A 1 193 ? 7.412 -6.952 1.141 1.00 88.94 193 CYS A O 1
ATOM 1578 N N . THR A 1 194 ? 7.164 -4.741 1.513 1.00 89.56 194 THR A N 1
ATOM 1579 C CA . THR A 1 194 ? 6.188 -4.816 2.591 1.00 89.56 194 THR A CA 1
ATOM 1580 C C . THR A 1 194 ? 4.827 -4.406 2.054 1.00 89.56 194 THR A C 1
ATOM 1582 O O . THR A 1 194 ? 4.717 -3.438 1.294 1.00 89.56 194 THR A O 1
ATOM 1585 N N . ALA A 1 195 ? 3.786 -5.111 2.481 1.00 89.88 195 ALA A N 1
ATOM 1586 C CA . ALA A 1 195 ? 2.406 -4.708 2.267 1.00 89.88 195 ALA A CA 1
ATOM 1587 C C . ALA A 1 195 ? 1.906 -3.972 3.512 1.00 89.88 195 ALA A C 1
ATOM 1589 O O . ALA A 1 195 ? 1.954 -4.489 4.618 1.00 89.88 195 ALA A O 1
ATOM 1590 N N . ARG A 1 196 ? 1.445 -2.739 3.346 1.00 90.38 196 ARG A N 1
ATOM 1591 C CA . ARG A 1 196 ? 1.023 -1.858 4.430 1.00 90.38 196 ARG A CA 1
ATOM 1592 C C . ARG A 1 196 ? -0.452 -1.529 4.329 1.00 90.38 196 ARG A C 1
ATOM 1594 O O . ARG A 1 196 ? -0.929 -1.198 3.244 1.00 90.38 196 ARG A O 1
ATOM 1601 N N . VAL A 1 197 ? -1.163 -1.569 5.449 1.00 89.38 197 VAL A N 1
ATOM 1602 C CA . VAL A 1 197 ? -2.496 -0.972 5.584 1.00 89.38 197 VAL A CA 1
ATOM 1603 C C . VAL A 1 197 ? -2.425 0.169 6.586 1.00 89.38 197 VAL A C 1
ATOM 1605 O O . VAL A 1 197 ? -1.856 0.026 7.659 1.00 89.38 197 VAL A O 1
ATOM 1608 N N . GLU A 1 198 ? -2.987 1.317 6.235 1.00 91.06 198 GLU A N 1
ATOM 1609 C CA . GLU A 1 198 ? -3.088 2.495 7.087 1.00 91.06 198 GLU A CA 1
ATOM 1610 C C . GLU A 1 198 ? -4.544 2.882 7.286 1.00 91.06 198 GLU A C 1
ATOM 1612 O O . GLU A 1 198 ? -5.320 2.913 6.331 1.00 91.06 198 GLU A O 1
ATOM 1617 N N . VAL A 1 199 ? -4.891 3.257 8.512 1.00 90.69 199 VAL A N 1
ATOM 1618 C CA . VAL A 1 199 ? -6.206 3.794 8.864 1.00 90.69 199 VAL A CA 1
ATOM 1619 C C . VAL A 1 199 ? -6.018 5.137 9.559 1.00 90.69 199 VAL A C 1
ATOM 1621 O O . VAL A 1 199 ? -5.180 5.274 10.451 1.00 90.69 199 VAL A O 1
ATOM 1624 N N . ARG A 1 200 ? -6.785 6.151 9.151 1.00 90.12 200 ARG A N 1
ATOM 1625 C CA . ARG A 1 200 ? -6.785 7.477 9.776 1.00 90.12 200 ARG A CA 1
ATOM 1626 C C . ARG A 1 200 ? -7.930 7.601 10.768 1.00 90.12 200 ARG A C 1
ATOM 1628 O O . ARG A 1 200 ? -9.097 7.614 10.372 1.00 90.12 200 ARG A O 1
ATOM 1635 N N . ILE A 1 201 ? -7.565 7.768 12.033 1.00 88.44 201 ILE A N 1
ATOM 1636 C CA . ILE A 1 201 ? -8.471 7.811 13.186 1.00 88.44 201 ILE A CA 1
ATOM 1637 C C . ILE A 1 201 ? -8.026 8.879 14.195 1.00 88.44 201 ILE A C 1
ATOM 1639 O O . ILE A 1 201 ? -6.880 9.340 14.150 1.00 88.44 201 ILE A O 1
ATOM 1643 N N . PRO A 1 202 ? -8.898 9.305 15.125 1.00 87.25 202 PRO A N 1
ATOM 1644 C CA . PRO A 1 202 ? -8.491 10.126 16.254 1.00 87.25 202 PRO A CA 1
ATOM 1645 C C . PRO A 1 202 ? -7.502 9.370 17.146 1.00 87.25 202 PRO A C 1
ATOM 1647 O O . PRO A 1 202 ? -7.707 8.191 17.428 1.00 87.25 202 PRO A O 1
ATOM 1650 N N . LEU A 1 203 ? -6.494 10.066 17.679 1.00 80.69 203 LEU A N 1
ATOM 1651 C CA . LEU A 1 203 ? -5.457 9.484 18.548 1.00 80.69 203 LEU A CA 1
ATOM 1652 C C . LEU A 1 203 ? -6.019 8.597 19.674 1.00 80.69 203 LEU A C 1
ATOM 1654 O O . LEU A 1 203 ? -5.479 7.532 19.952 1.00 80.69 203 LEU A O 1
ATOM 1658 N N . LYS A 1 204 ? -7.141 9.003 20.281 1.00 82.00 204 LYS A N 1
ATOM 1659 C CA . LYS A 1 204 ? -7.802 8.267 21.373 1.00 82.00 204 LYS A CA 1
ATOM 1660 C C . LYS A 1 204 ? -8.323 6.872 20.989 1.00 82.00 204 LYS A C 1
ATOM 1662 O O . LYS A 1 204 ? -8.611 6.087 21.882 1.00 82.00 204 LYS A O 1
ATOM 1667 N N . LEU A 1 205 ? -8.482 6.583 19.695 1.00 83.12 205 LEU A N 1
ATOM 1668 C CA . LEU A 1 205 ? -8.985 5.300 19.191 1.00 83.12 205 LEU A CA 1
ATOM 1669 C C . LEU A 1 205 ? -7.876 4.380 18.667 1.00 83.12 205 LEU A C 1
ATOM 1671 O O . LEU A 1 205 ? -8.157 3.241 18.321 1.00 83.12 205 LEU A O 1
ATOM 1675 N N . ALA A 1 206 ? -6.616 4.825 18.655 1.00 75.81 206 ALA A N 1
ATOM 1676 C CA . ALA A 1 206 ? -5.518 4.042 18.088 1.00 75.81 206 ALA A CA 1
ATOM 1677 C C . ALA A 1 206 ? -5.312 2.677 18.737 1.00 75.81 206 ALA A C 1
ATOM 1679 O O . ALA A 1 206 ? -5.035 1.713 18.033 1.00 75.81 206 ALA A O 1
ATOM 1680 N N . LEU A 1 207 ? -5.469 2.596 20.061 1.00 71.12 207 LEU A N 1
ATOM 1681 C CA . LEU A 1 207 ? -5.425 1.331 20.789 1.00 71.12 207 LEU A CA 1
ATOM 1682 C C . LEU A 1 207 ? -6.609 0.428 20.399 1.00 71.12 207 LEU A C 1
ATOM 1684 O O . LEU A 1 207 ? -6.363 -0.619 19.808 1.00 71.12 207 LEU A O 1
ATOM 1688 N N . PRO A 1 208 ? -7.878 0.811 20.654 1.00 72.69 208 PRO A N 1
ATOM 1689 C CA . PRO A 1 208 ? -9.025 -0.050 20.363 1.00 72.69 208 PRO A CA 1
ATOM 1690 C C . PRO A 1 208 ? -9.098 -0.567 18.924 1.00 72.69 208 PRO A C 1
ATOM 1692 O O . PRO A 1 208 ? -9.410 -1.732 18.722 1.00 72.69 208 PRO A O 1
ATOM 1695 N N . THR A 1 209 ? -8.791 0.267 17.925 1.00 69.69 209 THR A N 1
ATOM 1696 C CA . THR A 1 209 ? -8.956 -0.102 16.509 1.00 69.69 209 THR A CA 1
ATOM 1697 C C . THR A 1 209 ? -8.026 -1.236 16.064 1.00 69.69 209 THR A C 1
ATOM 1699 O O . THR A 1 209 ? -8.342 -1.940 15.112 1.00 69.69 209 THR A O 1
ATOM 1702 N N . PHE A 1 210 ? -6.888 -1.430 16.735 1.00 66.88 210 PHE A N 1
ATOM 1703 C CA . PHE A 1 210 ? -5.831 -2.346 16.289 1.00 66.88 210 PHE A CA 1
ATOM 1704 C C . PHE A 1 210 ? -5.549 -3.501 17.254 1.00 66.88 210 PHE A C 1
ATOM 1706 O O . PHE A 1 210 ? -4.654 -4.298 16.992 1.00 66.88 210 PHE A O 1
ATOM 1713 N N . MET A 1 211 ? -6.285 -3.609 18.361 1.00 65.75 211 MET A N 1
ATOM 1714 C CA . MET A 1 211 ? -6.115 -4.718 19.308 1.00 65.75 211 MET A CA 1
ATOM 1715 C C . MET A 1 211 ? -6.861 -5.987 18.880 1.00 65.75 211 MET A C 1
ATOM 1717 O O . MET A 1 211 ? -6.452 -7.069 19.279 1.00 65.75 211 MET A O 1
ATOM 1721 N N . ASP A 1 212 ? -7.885 -5.871 18.030 1.00 64.38 212 ASP A N 1
ATOM 1722 C CA . ASP A 1 212 ? -8.668 -7.004 17.519 1.00 64.38 212 ASP A CA 1
ATOM 1723 C C . ASP A 1 212 ? -8.249 -7.384 16.086 1.00 64.38 212 ASP A C 1
ATOM 1725 O O . ASP A 1 212 ? -9.089 -7.625 15.213 1.00 64.38 212 ASP A O 1
ATOM 1729 N N . VAL A 1 213 ? -6.939 -7.410 15.796 1.00 61.06 213 VAL A N 1
ATOM 1730 C CA . VAL A 1 213 ? -6.458 -7.962 14.517 1.00 61.06 213 VAL A CA 1
ATOM 1731 C C . VAL A 1 213 ? -6.804 -9.447 14.498 1.00 61.06 213 VAL A C 1
ATOM 1733 O O . VAL A 1 213 ? -6.145 -10.261 15.133 1.00 61.06 213 VAL A O 1
ATOM 1736 N N . LEU A 1 214 ? -7.878 -9.779 13.783 1.00 56.88 214 LEU A N 1
ATOM 1737 C CA . LEU A 1 214 ? -8.423 -11.128 13.698 1.00 56.88 214 LEU A CA 1
ATOM 1738 C C . LEU A 1 214 ? -7.357 -12.124 13.224 1.00 56.88 214 LEU A C 1
ATOM 1740 O O . LEU A 1 214 ? -6.793 -11.972 12.133 1.00 56.88 214 LEU A O 1
ATOM 1744 N N . ASP A 1 215 ? -7.154 -13.185 14.007 1.00 54.56 215 ASP A N 1
ATOM 1745 C CA . ASP A 1 215 ? -6.361 -14.348 13.613 1.00 54.56 215 ASP A CA 1
ATOM 1746 C C . ASP A 1 215 ? -6.787 -14.826 12.207 1.00 54.56 215 ASP A C 1
ATOM 1748 O O . ASP A 1 215 ? -7.964 -15.070 11.918 1.00 54.56 215 ASP A O 1
ATOM 1752 N N . GLY A 1 216 ? -5.827 -14.908 11.281 1.00 62.00 216 GLY A N 1
ATOM 1753 C CA . GLY A 1 216 ? -6.053 -15.341 9.895 1.00 62.00 216 GLY A CA 1
ATOM 1754 C C . GLY A 1 216 ? -6.566 -14.274 8.912 1.00 62.00 216 GLY A C 1
ATOM 1755 O O . GLY A 1 216 ? -6.727 -14.583 7.728 1.00 62.00 216 GLY A O 1
ATOM 1756 N N . PHE A 1 217 ? -6.800 -13.020 9.330 1.00 72.38 217 PHE A N 1
ATOM 1757 C CA . PHE A 1 217 ? -7.030 -11.905 8.391 1.00 72.38 217 PHE A CA 1
ATOM 1758 C C . PHE A 1 217 ? -5.847 -11.734 7.437 1.00 72.38 217 PHE A C 1
ATOM 1760 O O . PHE A 1 217 ? -6.014 -11.621 6.222 1.00 72.38 217 PHE A O 1
ATOM 1767 N N . MET A 1 218 ? -4.649 -11.769 8.007 1.00 67.62 218 MET A N 1
ATOM 1768 C CA . MET A 1 218 ? -3.411 -11.415 7.328 1.00 67.62 218 MET A CA 1
ATOM 1769 C C . MET A 1 218 ? -3.015 -12.489 6.301 1.00 67.62 218 MET A C 1
ATOM 1771 O O . MET A 1 218 ? -2.696 -12.153 5.166 1.00 67.62 218 MET A O 1
ATOM 1775 N N . GLU A 1 219 ? -3.155 -13.776 6.642 1.00 68.94 219 GLU A N 1
ATOM 1776 C CA . GLU A 1 219 ? -2.790 -14.905 5.765 1.00 68.94 219 GLU A CA 1
ATOM 1777 C C . GLU A 1 219 ? -3.577 -14.943 4.452 1.00 68.94 219 GLU A C 1
ATOM 1779 O O . GLU A 1 219 ? -3.055 -15.351 3.420 1.00 68.94 219 GLU A O 1
ATOM 1784 N N . ARG A 1 220 ? -4.846 -14.521 4.480 1.00 81.69 220 ARG A N 1
ATOM 1785 C CA . ARG A 1 220 ? -5.718 -14.537 3.296 1.00 81.69 220 ARG A CA 1
ATOM 1786 C C . ARG A 1 220 ? -5.667 -13.241 2.492 1.00 81.69 220 ARG A C 1
ATOM 1788 O O . ARG A 1 220 ? -6.273 -13.176 1.422 1.00 81.69 220 ARG A O 1
ATOM 1795 N N . SER A 1 221 ? -4.972 -12.224 3.003 1.00 89.00 221 SER A N 1
ATOM 1796 C CA . SER A 1 221 ? -4.989 -10.883 2.417 1.00 89.00 221 SER A CA 1
ATOM 1797 C C . SER A 1 221 ? -3.781 -10.558 1.549 1.00 89.00 221 SER A C 1
ATOM 1799 O O . SER A 1 221 ? -3.857 -9.648 0.719 1.00 89.00 221 SER A O 1
ATOM 1801 N N . VAL A 1 222 ? -2.687 -11.304 1.700 1.00 90.81 222 VAL A N 1
ATOM 1802 C CA . VAL A 1 222 ? -1.447 -11.072 0.958 1.00 90.81 222 VAL A CA 1
ATOM 1803 C C . VAL A 1 222 ? -0.901 -12.325 0.303 1.00 90.81 222 VAL A C 1
ATOM 1805 O O . VAL A 1 222 ? -1.237 -13.447 0.670 1.00 90.81 222 VAL A O 1
ATOM 1808 N N . MET A 1 223 ? -0.025 -12.112 -0.673 1.00 91.50 223 MET A N 1
ATOM 1809 C CA . MET A 1 223 ? 0.772 -13.150 -1.304 1.00 91.50 223 MET A CA 1
ATOM 1810 C C . MET A 1 223 ? 2.256 -12.820 -1.174 1.00 91.50 223 MET A C 1
ATOM 1812 O O . MET A 1 223 ? 2.673 -11.687 -1.414 1.00 91.50 223 MET A O 1
ATOM 1816 N N . SER A 1 224 ? 3.039 -13.835 -0.816 1.00 91.81 224 SER A N 1
ATOM 1817 C CA . SER A 1 224 ? 4.497 -13.775 -0.756 1.00 91.81 224 SER A CA 1
ATOM 1818 C C . SER A 1 224 ? 5.080 -14.209 -2.104 1.00 91.81 224 SER A C 1
ATOM 1820 O O . SER A 1 224 ? 4.773 -15.292 -2.609 1.00 91.81 224 SER A O 1
ATOM 1822 N N . ILE A 1 225 ? 5.878 -13.342 -2.731 1.00 91.56 225 ILE A N 1
ATOM 1823 C CA . ILE A 1 225 ? 6.436 -13.535 -4.075 1.00 91.56 225 ILE A CA 1
ATOM 1824 C C . ILE A 1 225 ? 7.960 -13.450 -3.998 1.00 91.56 225 ILE A C 1
ATOM 1826 O O . ILE A 1 225 ? 8.524 -12.574 -3.345 1.00 91.56 225 ILE A O 1
ATOM 1830 N N . ARG A 1 226 ? 8.665 -14.348 -4.695 1.00 92.31 226 ARG A N 1
ATOM 1831 C CA . ARG A 1 226 ? 10.133 -14.282 -4.773 1.00 92.31 226 ARG A CA 1
ATOM 1832 C C . ARG A 1 226 ? 10.564 -12.988 -5.488 1.00 92.31 226 ARG A C 1
ATOM 1834 O O . ARG A 1 226 ? 10.067 -12.759 -6.591 1.00 92.31 226 ARG A O 1
ATOM 1841 N N . PRO A 1 227 ? 11.529 -12.206 -4.960 1.00 91.75 227 PRO A N 1
ATOM 1842 C CA . PRO A 1 227 ? 11.910 -10.913 -5.541 1.00 91.75 227 PRO A CA 1
ATOM 1843 C C . PRO A 1 227 ? 12.297 -10.990 -7.021 1.00 91.75 227 PRO A C 1
ATOM 1845 O O . PRO A 1 227 ? 11.808 -10.205 -7.820 1.00 91.75 227 PRO A O 1
ATOM 1848 N N . LYS A 1 228 ? 13.046 -12.027 -7.414 1.00 90.38 228 LYS A N 1
ATOM 1849 C CA . LYS A 1 228 ? 13.454 -12.269 -8.811 1.00 90.38 228 LYS A CA 1
ATOM 1850 C C . LYS A 1 228 ? 12.314 -12.537 -9.801 1.00 90.38 228 LYS A C 1
ATOM 1852 O O . LYS A 1 228 ? 12.562 -12.559 -10.997 1.00 90.38 228 LYS A O 1
ATOM 1857 N N . ILE A 1 229 ? 11.119 -12.878 -9.313 1.00 90.94 229 ILE A N 1
ATOM 1858 C CA . ILE A 1 229 ? 9.919 -13.038 -10.151 1.00 90.94 229 ILE A CA 1
ATOM 1859 C C . ILE A 1 229 ? 9.157 -11.716 -10.227 1.00 90.94 229 ILE A C 1
ATOM 1861 O O . ILE A 1 229 ? 8.529 -11.434 -11.241 1.00 90.94 229 ILE A O 1
ATOM 1865 N N . TRP A 1 230 ? 9.167 -10.954 -9.133 1.00 91.44 230 TRP A N 1
ATOM 1866 C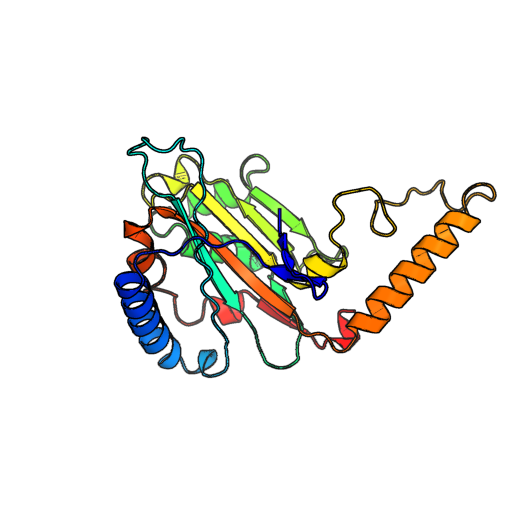 CA . TRP A 1 230 ? 8.414 -9.714 -9.020 1.00 91.44 230 TRP A CA 1
ATOM 1867 C C . TRP A 1 230 ? 9.032 -8.563 -9.822 1.00 91.44 230 TRP A C 1
ATOM 1869 O O . TRP A 1 230 ? 8.303 -7.832 -10.490 1.00 91.44 230 TRP A O 1
ATOM 1879 N N . TRP A 1 231 ? 10.354 -8.408 -9.728 1.00 89.69 231 TRP A N 1
ATOM 1880 C CA . TRP A 1 231 ? 11.134 -7.353 -10.376 1.00 89.69 231 TRP A CA 1
ATOM 1881 C C . TRP A 1 231 ? 11.678 -7.790 -11.735 1.00 89.69 231 TRP A C 1
ATOM 1883 O O . TRP A 1 231 ? 11.637 -6.953 -12.663 1.00 89.69 231 TRP A O 1
#

Sequence (231 aa):
MPCRNTEGKLHLSSLDINWDLLETFKGHLVRHIDRIRQFQEGLFVHEIRRFKNATWMDTSPCWINVGIDMCEKGPVIQWLAQAHQQILRFALPTADEQKVQKLSQSKSYMHVCRVCQLVDFAGFYCEPHSTGQEDKVVYISAYTTDKAVTYQLHPGAFRQHYASEPYPAKMKRLLAEVQLLSEIFKQCQDQPCTARVEVRIPLKLALPTFMDVLDGFMERSVMSIRPKIWW